Protein AF-A0A257LP61-F1 (afdb_monomer)

Foldseek 3Di:
DDLLLVACPDPPQVRHPPHVVVVDHDDPVNSVVVVVCVVVPPDDDDDPVPDDDDDDDQAQDPVNPPDPDSVVSVVQVVCVVVVHDDDDDDQQLVLLQCLQCPQQVDGDDPVLSVVCNVPPDPVSVVVSNVVNQLDLSSLLVVLVVVCVVVVPDCFPDPPDGDHDDCVVVSVVSSVCSNVVPDPVVVVVVVD

Mean predicted aligned error: 8.78 Å

Secondary structure (DSSP, 8-state):
--HHHHHTT---TTT-SS-GGGT----HHHHHHHHHHHHTT-PPPPPTTTSPPPPPPPPPPTTS---S-HHHHHHHHHHHHTT--PPPPPPHHHHHHHHHHHHHSSPPPHHHHHHHHHS--HHHHHHHHHHHHTSHHHHHHHHHHHHHHTT--SS--TT-------HHHHHHHHHHHHTT--HHHHHHTT-

Sequence (191 aa):
KSLLMQRIPTKAPAEVMPPPESHKELAPTETALLERWIEQGAVYEDHWSFIAPKRPPVPAMADGKSGDNAVDAFVESKLKEHHLSLSRPEEPRALVRRLSLDPTGLLPDPAKVEAFAANPTDTAYSALVDKFLASPAAAEHRGRYWLDYVRYSDTNGLHFDNYRSIWPYRDYVIRSFAENKPFDQFVREQL

Nearest PDB structures (foldseek):
  8jjr-assembly1_l  TM=1.983E-01  e=5.851E+00  Symbiodinium sp.
  4ql6-assembly1_A  TM=2.331E-01  e=6.928E+00  Chlamydia trachomatis L2/434/Bu
  8jzf-assembly1_l  TM=1.941E-01  e=9.181E+00  Symbiodinium

Solvent-accessible surface area (backbone atoms only — not comparable to full-atom values): 11715 Å² total; per-residue (Å²): 131,62,70,66,73,61,20,49,80,41,86,49,72,93,56,21,49,63,41,72,92,70,76,51,82,79,52,73,69,54,52,54,47,54,50,50,44,52,76,75,61,60,80,85,75,77,61,74,91,76,53,80,86,75,87,73,85,76,56,87,41,95,79,72,58,72,56,102,48,70,66,58,28,54,52,52,52,53,30,52,78,68,77,46,76,84,78,77,87,67,58,57,54,60,41,48,41,49,60,27,29,74,47,33,71,40,80,60,59,67,69,60,38,52,58,40,50,75,59,80,41,72,69,59,50,52,55,48,50,54,52,42,63,71,31,70,49,16,13,47,44,54,28,48,58,53,37,59,75,72,64,66,64,84,59,70,50,90,95,64,66,58,93,59,90,57,61,68,56,57,54,48,46,23,46,40,50,65,70,64,53,56,66,70,59,57,54,60,76,72,113

Structure (mmCIF, N/CA/C/O backbone):
data_AF-A0A257LP61-F1
#
_entry.id   AF-A0A257LP61-F1
#
loop_
_atom_site.group_PDB
_atom_site.id
_atom_site.type_symbol
_atom_site.label_atom_id
_atom_site.label_alt_id
_atom_site.label_comp_id
_atom_site.label_asym_id
_atom_site.label_entity_id
_atom_site.label_seq_id
_atom_site.pdbx_PDB_ins_code
_atom_site.Cartn_x
_atom_site.Cartn_y
_atom_site.Cartn_z
_atom_site.occupancy
_atom_site.B_iso_or_equiv
_atom_site.auth_seq_id
_atom_site.auth_comp_id
_atom_site.auth_asym_id
_atom_site.auth_atom_id
_atom_site.pdbx_PDB_model_num
ATOM 1 N N . LYS A 1 1 ? -11.078 9.102 40.948 1.00 65.75 1 LYS A N 1
ATOM 2 C CA . LYS A 1 1 ? -11.291 7.657 41.221 1.00 65.75 1 LYS A CA 1
ATOM 3 C C . LYS A 1 1 ? -11.483 6.939 39.889 1.00 65.75 1 LYS A C 1
ATOM 5 O O . LYS A 1 1 ? -12.314 7.404 39.121 1.00 65.75 1 LYS A O 1
ATOM 10 N N . SER A 1 2 ? -10.728 5.874 39.606 1.00 81.50 2 SER A N 1
ATOM 11 C CA . SER A 1 2 ? -10.848 5.091 38.359 1.00 81.50 2 SER A CA 1
ATOM 12 C C . SER A 1 2 ? -12.280 4.578 38.148 1.00 81.50 2 SER A C 1
ATOM 14 O O . SER A 1 2 ? -12.899 4.109 39.099 1.00 81.50 2 SER A O 1
ATOM 16 N N . LEU A 1 3 ? -12.802 4.675 36.920 1.00 86.12 3 LEU A N 1
ATOM 17 C CA . LEU A 1 3 ? -14.148 4.210 36.545 1.00 86.12 3 LEU A CA 1
ATOM 18 C C . LEU A 1 3 ? -14.273 2.682 36.672 1.00 86.12 3 LEU A C 1
ATOM 20 O O . LEU A 1 3 ? -15.313 2.177 37.085 1.00 86.12 3 LEU A O 1
ATOM 24 N N . LEU A 1 4 ? -13.177 1.962 36.416 1.00 86.88 4 LEU A N 1
ATOM 25 C CA . LEU A 1 4 ? -13.058 0.524 36.652 1.00 86.88 4 LEU A CA 1
ATOM 26 C C . LEU A 1 4 ? -13.292 0.188 38.136 1.00 86.88 4 LEU A C 1
ATOM 28 O O . LEU A 1 4 ? -14.156 -0.621 38.460 1.00 86.88 4 LEU A O 1
ATOM 32 N N . MET A 1 5 ? -12.606 0.889 39.045 1.00 88.56 5 MET A N 1
ATOM 33 C CA . MET A 1 5 ? -12.745 0.679 40.496 1.00 88.56 5 MET A CA 1
ATOM 34 C C . MET A 1 5 ? -14.066 1.190 41.078 1.00 88.56 5 MET A C 1
ATOM 36 O O . MET A 1 5 ? -14.409 0.850 42.205 1.00 88.56 5 MET A O 1
ATOM 40 N N . GLN A 1 6 ? -14.822 1.999 40.334 1.00 89.25 6 GLN A N 1
ATOM 41 C CA . GLN A 1 6 ? -16.191 2.351 40.714 1.00 89.25 6 GLN A CA 1
ATOM 42 C C . GLN A 1 6 ? -17.173 1.222 40.395 1.00 89.25 6 GLN A C 1
ATOM 44 O O . GLN A 1 6 ? -18.142 1.066 41.130 1.00 89.25 6 GLN A O 1
ATOM 49 N N . ARG A 1 7 ? -16.903 0.444 39.335 1.00 90.06 7 ARG A N 1
ATOM 50 C CA . ARG A 1 7 ? -17.812 -0.570 38.781 1.00 90.06 7 ARG A CA 1
ATOM 51 C C . ARG A 1 7 ? -17.577 -1.991 39.270 1.00 90.06 7 ARG A C 1
ATOM 53 O O . ARG A 1 7 ? -18.538 -2.726 39.455 1.00 90.06 7 ARG A O 1
ATOM 60 N N . ILE A 1 8 ? -16.331 -2.375 39.538 1.00 90.00 8 ILE A N 1
ATOM 61 C CA . ILE A 1 8 ? -16.019 -3.694 40.116 1.00 90.00 8 ILE A CA 1
ATOM 62 C C . ILE A 1 8 ? -16.767 -3.963 41.440 1.00 90.00 8 ILE A C 1
ATOM 64 O O . ILE A 1 8 ? -17.329 -5.046 41.587 1.00 90.00 8 ILE A O 1
ATOM 68 N N . PRO A 1 9 ? -16.833 -3.027 42.411 1.00 86.38 9 PRO A N 1
ATOM 69 C CA . PRO A 1 9 ? -17.495 -3.294 43.689 1.00 86.38 9 PRO A CA 1
ATOM 70 C C . PRO A 1 9 ? -19.021 -3.103 43.650 1.00 86.38 9 PRO A C 1
ATOM 72 O O . PRO A 1 9 ? -19.690 -3.321 44.665 1.00 86.38 9 PRO A O 1
ATOM 75 N N . THR A 1 10 ? -19.595 -2.643 42.533 1.00 87.56 10 THR A N 1
ATOM 76 C CA . THR A 1 10 ? -21.035 -2.377 42.440 1.00 87.56 10 THR A CA 1
ATOM 77 C C . THR A 1 10 ? -21.824 -3.686 42.426 1.00 87.56 10 THR A C 1
ATOM 79 O O . THR A 1 10 ? -21.418 -4.664 41.816 1.00 87.56 10 THR A O 1
ATOM 82 N N . LYS A 1 11 ? -22.997 -3.704 43.070 1.00 84.94 11 LYS A N 1
ATOM 83 C CA . LYS A 1 11 ? -23.927 -4.852 43.036 1.00 84.94 11 LYS A CA 1
ATOM 84 C C . LYS A 1 11 ? -25.046 -4.706 41.999 1.00 84.94 11 LYS A C 1
ATOM 86 O O . LYS A 1 11 ? -25.862 -5.608 41.851 1.00 84.94 11 LYS A O 1
ATOM 91 N N . ALA A 1 12 ? -25.119 -3.560 41.323 1.00 88.19 12 ALA A N 1
ATOM 92 C CA . ALA A 1 12 ? -26.115 -3.290 40.297 1.00 88.19 12 ALA A CA 1
ATOM 93 C C . ALA A 1 12 ? -25.751 -4.069 39.017 1.00 88.19 12 ALA A C 1
ATOM 95 O O . ALA A 1 12 ? -24.692 -3.799 38.450 1.00 88.19 12 ALA A O 1
ATOM 96 N N . PRO A 1 13 ? -26.603 -4.993 38.526 1.00 86.25 13 PRO A N 1
ATOM 97 C CA . PRO A 1 13 ? -26.277 -5.848 37.379 1.00 86.25 13 PRO A CA 1
ATOM 98 C C . PRO A 1 13 ? -25.930 -5.085 36.093 1.00 86.25 13 PRO A C 1
ATOM 100 O O . PRO A 1 13 ? -25.142 -5.569 35.291 1.00 86.25 13 PRO A O 1
ATOM 103 N N . ALA A 1 14 ? -26.496 -3.887 35.913 1.00 87.69 14 ALA A N 1
ATOM 104 C CA . ALA A 1 14 ? -26.244 -3.024 34.757 1.00 87.69 14 ALA A CA 1
ATOM 105 C C . ALA A 1 14 ? -24.912 -2.253 34.831 1.00 87.69 14 ALA A C 1
ATOM 107 O O . ALA A 1 14 ? -24.485 -1.665 33.840 1.00 87.69 14 ALA A O 1
ATOM 108 N N . GLU A 1 15 ? -24.270 -2.212 36.000 1.00 88.44 15 GLU A N 1
ATOM 109 C CA . GLU A 1 15 ? -23.062 -1.414 36.232 1.00 88.44 15 GLU A CA 1
ATOM 110 C C . GLU A 1 15 ? -21.863 -2.246 36.682 1.00 88.44 15 GLU A C 1
ATOM 112 O O . GLU A 1 15 ? -20.732 -1.792 36.509 1.00 88.44 15 GLU A O 1
ATOM 117 N N . VAL A 1 16 ? -22.092 -3.436 37.245 1.00 90.62 16 VAL A N 1
ATOM 118 C CA . VAL A 1 16 ? -21.024 -4.321 37.710 1.00 90.62 16 VAL A CA 1
ATOM 119 C C . VAL A 1 16 ? -20.154 -4.786 36.544 1.00 90.62 16 VAL A C 1
ATOM 121 O O . VAL A 1 16 ? -20.645 -5.135 35.470 1.00 90.62 16 VAL A O 1
ATOM 124 N N . MET A 1 17 ? -18.841 -4.775 36.762 1.00 89.56 17 MET A N 1
ATOM 125 C CA . MET A 1 17 ? -17.855 -5.282 35.812 1.00 89.56 17 MET A CA 1
ATOM 126 C C . MET A 1 17 ? -17.001 -6.354 36.505 1.00 89.56 17 MET A C 1
ATOM 128 O O . MET A 1 17 ? -16.407 -6.041 37.538 1.00 89.56 17 MET A O 1
ATOM 132 N N . PRO A 1 18 ? -16.893 -7.579 35.953 1.00 91.56 18 PRO A N 1
ATOM 133 C CA . PRO A 1 18 ? -17.457 -8.024 34.674 1.00 91.56 18 PRO A CA 1
ATOM 134 C C . PRO A 1 18 ? -18.997 -8.143 34.683 1.00 91.56 18 PRO A C 1
ATOM 136 O O . PRO A 1 18 ? -19.573 -8.421 35.735 1.00 91.56 18 PRO A O 1
ATOM 139 N N . PRO A 1 19 ? -19.677 -7.961 33.532 1.00 91.38 19 PRO A N 1
ATOM 140 C CA . PRO A 1 19 ? -21.124 -8.140 33.445 1.00 91.38 19 PRO A CA 1
ATOM 141 C C . PRO A 1 19 ? -21.526 -9.586 33.781 1.00 91.38 19 PRO A C 1
ATOM 143 O O . PRO A 1 19 ? -20.798 -10.506 33.386 1.00 91.38 19 PRO A O 1
ATOM 146 N N . PRO A 1 20 ? -22.692 -9.831 34.409 1.00 89.50 20 PRO A N 1
ATOM 147 C CA . PRO A 1 20 ? -23.114 -11.181 34.805 1.00 89.50 20 PRO A CA 1
ATOM 148 C C . PRO A 1 20 ? -23.181 -12.181 33.641 1.00 89.50 20 PRO A C 1
ATOM 150 O O . PRO A 1 20 ? -22.844 -13.352 33.797 1.00 89.50 20 PRO A O 1
ATOM 153 N N . GLU A 1 21 ? -23.549 -11.702 32.452 1.00 92.25 21 GLU A N 1
ATOM 154 C CA . GLU A 1 21 ? -23.638 -12.489 31.212 1.00 92.25 21 GLU A CA 1
ATOM 155 C C . GLU A 1 21 ? -22.279 -13.014 30.730 1.00 92.25 21 GLU A C 1
ATOM 157 O O . GLU A 1 21 ? -22.210 -13.972 29.967 1.00 92.25 21 GLU A O 1
ATOM 162 N N . SER A 1 22 ? -21.179 -12.400 31.178 1.00 89.44 22 SER A N 1
ATOM 163 C CA . SER A 1 22 ? -19.836 -12.882 30.852 1.00 89.44 22 SER A CA 1
ATOM 164 C C . SER A 1 22 ? -19.469 -14.163 31.603 1.00 89.44 22 SER A C 1
ATOM 166 O O . SER A 1 22 ? -18.487 -14.807 31.233 1.00 89.44 22 SER A O 1
ATOM 168 N N . HIS A 1 23 ? -20.227 -14.519 32.652 1.00 88.06 23 HIS A N 1
ATOM 169 C CA . HIS A 1 23 ? -19.946 -15.628 33.568 1.00 88.06 23 HIS A CA 1
ATOM 170 C C . HIS A 1 23 ? -18.528 -15.584 34.171 1.00 88.06 23 HIS A C 1
ATOM 172 O O . HIS A 1 23 ? -17.954 -16.619 34.510 1.00 88.06 23 HIS A O 1
ATOM 178 N N . LYS A 1 24 ? -17.948 -14.381 34.291 1.00 88.62 24 LYS A N 1
ATOM 179 C CA . LYS A 1 24 ? -16.650 -14.129 34.926 1.00 88.62 24 LYS A CA 1
ATOM 180 C C . LYS A 1 24 ? -16.859 -13.358 36.222 1.00 88.62 24 LYS A C 1
ATOM 182 O O . LYS A 1 24 ? -17.496 -12.310 36.218 1.00 88.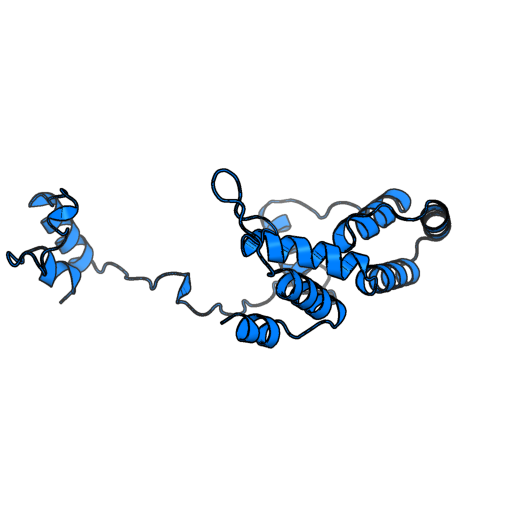62 24 LYS A O 1
ATOM 187 N N . GLU A 1 25 ? -16.267 -13.848 37.301 1.00 87.56 25 GLU A N 1
ATOM 188 C CA . GLU A 1 25 ? -16.269 -13.191 38.607 1.00 87.56 25 GLU A CA 1
ATOM 189 C C . GLU A 1 25 ? -14.831 -12.857 39.003 1.00 87.56 25 GLU A C 1
ATOM 191 O O . GLU A 1 25 ? -13.925 -13.650 38.756 1.00 87.56 25 GLU A O 1
ATOM 196 N N . LEU A 1 26 ? -14.624 -11.677 39.593 1.00 89.06 26 LEU A N 1
ATOM 197 C CA . LEU A 1 26 ? -13.326 -11.285 40.139 1.00 89.06 26 LEU A CA 1
ATOM 198 C C . LEU A 1 26 ? -13.241 -11.717 41.601 1.00 89.06 26 LEU A C 1
ATOM 200 O O . LEU A 1 26 ? -14.060 -11.311 42.431 1.00 89.06 26 LEU A O 1
ATOM 204 N N . ALA A 1 27 ? -12.223 -12.502 41.934 1.00 91.88 27 ALA A N 1
ATOM 205 C CA . ALA A 1 27 ? -11.928 -12.843 43.313 1.00 91.88 27 ALA A CA 1
ATOM 206 C C . ALA A 1 27 ? -11.485 -11.588 44.095 1.00 91.88 27 ALA A C 1
ATOM 208 O O . ALA A 1 27 ? -10.874 -10.675 43.528 1.00 91.88 27 ALA A O 1
ATOM 209 N N . PRO A 1 28 ? -11.692 -11.534 45.426 1.00 90.94 28 PRO A N 1
ATOM 210 C CA . PRO A 1 28 ? -11.254 -10.399 46.244 1.00 90.94 28 PRO A CA 1
ATOM 211 C C . PRO A 1 28 ? -9.759 -10.077 46.099 1.00 90.94 28 PRO A C 1
ATOM 213 O O . PRO A 1 28 ? -9.358 -8.915 46.139 1.00 90.94 28 PRO A O 1
ATOM 216 N N . THR A 1 29 ? -8.932 -11.104 45.889 1.00 93.62 29 THR A N 1
ATOM 217 C CA . THR A 1 29 ? -7.489 -10.972 45.655 1.00 93.62 29 THR A CA 1
ATOM 218 C C . THR A 1 29 ? -7.160 -10.286 44.330 1.00 93.62 29 THR A C 1
ATOM 220 O O . THR A 1 29 ? -6.192 -9.530 44.272 1.00 93.62 29 THR A O 1
ATOM 223 N N . GLU A 1 30 ? -7.954 -10.514 43.283 1.00 92.62 30 GLU A N 1
ATOM 224 C CA . GLU A 1 30 ? -7.789 -9.893 41.964 1.00 92.62 30 GLU A CA 1
ATOM 225 C C . GLU A 1 30 ? -8.217 -8.425 41.999 1.00 92.62 30 GLU A C 1
ATOM 227 O O . GLU A 1 30 ? -7.494 -7.557 41.515 1.00 92.62 30 GLU A O 1
ATOM 232 N N . THR A 1 31 ? -9.331 -8.121 42.668 1.00 90.75 31 THR A N 1
ATOM 233 C CA . THR A 1 31 ? -9.765 -6.735 42.899 1.00 90.75 31 THR A CA 1
ATOM 234 C C . THR A 1 31 ? -8.712 -5.947 43.683 1.00 90.75 31 THR A C 1
ATOM 236 O O . THR A 1 31 ? -8.350 -4.843 43.283 1.00 90.75 31 THR A O 1
ATOM 239 N N . ALA A 1 32 ? -8.144 -6.536 44.741 1.00 92.00 32 ALA A N 1
ATOM 240 C CA . ALA A 1 32 ? -7.069 -5.916 45.519 1.00 92.00 32 ALA A CA 1
ATOM 241 C C . ALA A 1 32 ? -5.744 -5.786 44.740 1.00 92.00 32 ALA A C 1
ATOM 243 O O . ALA A 1 32 ? -4.900 -4.944 45.061 1.00 92.00 32 ALA A O 1
ATOM 244 N N . LEU A 1 33 ? -5.512 -6.635 43.734 1.00 93.25 33 LEU A N 1
ATOM 245 C CA . LEU A 1 33 ? -4.372 -6.501 42.827 1.00 93.25 33 LEU A CA 1
ATOM 246 C C . LEU A 1 33 ? -4.565 -5.305 41.888 1.00 93.25 33 LEU A C 1
ATOM 248 O O . LEU A 1 33 ? -3.648 -4.499 41.748 1.00 93.25 33 LEU A O 1
ATOM 252 N N . LEU A 1 34 ? -5.756 -5.166 41.298 1.00 90.25 34 LEU A N 1
ATOM 253 C CA . LEU A 1 34 ? -6.112 -4.036 40.435 1.00 90.25 34 LEU A CA 1
ATOM 254 C C . LEU A 1 34 ? -6.062 -2.706 41.194 1.00 90.25 34 LEU A C 1
ATOM 256 O O . LEU A 1 34 ? -5.525 -1.729 40.677 1.00 90.25 34 LEU A O 1
ATOM 260 N N . GLU A 1 35 ? -6.564 -2.679 42.430 1.00 90.81 35 GLU A N 1
ATOM 261 C CA . GLU A 1 35 ? -6.504 -1.501 43.296 1.00 90.81 35 GLU A CA 1
ATOM 262 C C . GLU A 1 35 ? -5.057 -1.082 43.571 1.00 90.81 35 GLU A C 1
ATOM 264 O O . GLU A 1 35 ? -4.684 0.050 43.262 1.00 90.81 35 GLU A O 1
ATOM 269 N N . ARG A 1 36 ? -4.206 -2.011 44.032 1.00 93.00 36 ARG A N 1
ATOM 270 C CA . ARG A 1 36 ? -2.781 -1.726 44.272 1.00 93.00 36 ARG A CA 1
ATOM 271 C C . ARG A 1 36 ? -2.048 -1.281 43.017 1.00 93.00 36 ARG A C 1
ATOM 273 O O . ARG A 1 36 ? -1.221 -0.382 43.097 1.00 93.00 36 ARG A O 1
ATOM 280 N N . TRP A 1 37 ? -2.323 -1.898 41.871 1.00 90.62 37 TRP A N 1
ATOM 281 C CA . TRP A 1 37 ? -1.701 -1.501 40.611 1.00 90.62 37 TRP A CA 1
ATOM 282 C C . TRP A 1 37 ? -2.044 -0.047 40.256 1.00 90.62 37 TRP A C 1
ATOM 284 O O . TRP A 1 37 ? -1.156 0.729 39.903 1.00 90.62 37 TRP A O 1
ATOM 294 N N . ILE A 1 38 ? -3.307 0.356 40.435 1.00 89.62 38 ILE A N 1
ATOM 295 C CA . ILE A 1 38 ? -3.749 1.742 40.228 1.00 89.62 38 ILE A CA 1
ATOM 296 C C . ILE A 1 38 ? -3.096 2.690 41.243 1.00 89.62 38 ILE A C 1
ATOM 298 O O . ILE A 1 38 ? -2.617 3.754 40.853 1.00 89.62 38 ILE A O 1
ATOM 302 N N . GLU A 1 39 ? -3.030 2.312 42.521 1.00 90.50 39 GLU A N 1
ATOM 303 C CA . GLU A 1 39 ? -2.379 3.106 43.576 1.00 90.50 39 GLU A CA 1
ATOM 304 C C . GLU A 1 39 ? -0.873 3.283 43.352 1.00 90.50 39 GLU A C 1
ATOM 306 O O . GLU A 1 39 ? -0.318 4.331 43.678 1.00 90.50 39 GLU A O 1
ATOM 311 N N . GLN A 1 40 ? -0.215 2.295 42.745 1.00 93.81 40 GLN A N 1
ATOM 312 C CA . GLN A 1 40 ? 1.197 2.350 42.357 1.00 93.81 40 GLN A CA 1
ATOM 313 C C . GLN A 1 40 ? 1.461 3.243 41.132 1.00 93.81 40 GLN A C 1
ATOM 315 O O . GLN A 1 40 ? 2.611 3.381 40.719 1.00 93.81 40 GLN A O 1
ATOM 320 N N . GLY A 1 41 ? 0.426 3.869 40.563 1.00 90.19 41 GLY 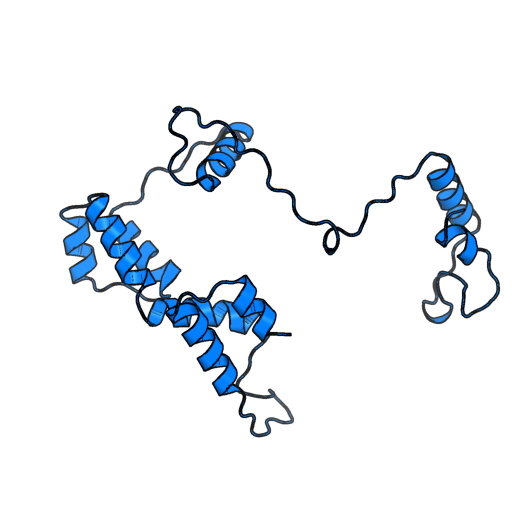A N 1
ATOM 321 C CA . GLY A 1 41 ? 0.554 4.770 39.422 1.00 90.19 41 GLY A CA 1
ATOM 322 C C . GLY A 1 41 ? 0.452 4.065 38.073 1.00 90.19 41 GLY A C 1
ATOM 323 O O . GLY A 1 41 ? 1.188 4.420 37.154 1.00 90.19 41 GLY A O 1
ATOM 324 N N . ALA A 1 42 ? -0.443 3.076 37.944 1.00 86.19 42 ALA A N 1
ATOM 325 C CA . ALA A 1 42 ? -0.752 2.439 36.664 1.00 86.19 42 ALA A CA 1
ATOM 326 C C . ALA A 1 42 ? -0.937 3.480 35.546 1.00 86.19 42 ALA A C 1
ATOM 328 O O . ALA A 1 42 ? -1.822 4.338 35.613 1.00 86.19 42 ALA A O 1
ATOM 329 N N . VAL A 1 43 ? -0.106 3.383 34.508 1.00 85.12 43 VAL A N 1
ATOM 330 C CA . VAL A 1 43 ? -0.199 4.242 33.327 1.00 85.12 43 VAL A CA 1
ATOM 331 C C . VAL A 1 43 ? -1.341 3.728 32.459 1.00 85.12 43 VAL A C 1
ATOM 333 O O . VAL A 1 43 ? -1.320 2.585 32.004 1.00 85.12 43 VAL A O 1
ATOM 336 N N . TYR A 1 44 ? -2.352 4.568 32.251 1.00 81.56 44 TYR A N 1
ATOM 337 C CA . TYR A 1 44 ? -3.384 4.318 31.254 1.00 81.56 44 TYR A CA 1
ATOM 338 C C . TYR A 1 44 ? -2.911 4.877 29.914 1.00 81.56 44 TYR A C 1
ATOM 340 O O . TYR A 1 44 ? -2.667 6.078 29.799 1.00 81.56 44 TYR A O 1
ATOM 348 N N . GLU A 1 45 ? -2.784 4.008 28.918 1.00 82.44 45 GLU A N 1
ATOM 349 C CA . GLU A 1 45 ? -2.537 4.403 27.536 1.00 82.44 45 GLU A CA 1
ATOM 350 C C . GLU A 1 45 ? -3.853 4.353 26.761 1.00 82.44 45 GLU A C 1
ATOM 352 O O . GLU A 1 45 ? -4.639 3.411 26.905 1.00 82.44 45 GLU A O 1
ATOM 357 N N . ASP A 1 46 ? -4.097 5.367 25.933 1.00 86.31 46 ASP A N 1
ATOM 358 C CA . ASP A 1 46 ? -5.218 5.337 25.002 1.00 86.31 46 ASP A CA 1
ATOM 359 C C . ASP A 1 46 ? -5.079 4.142 24.050 1.00 86.31 46 ASP A C 1
ATOM 361 O O . ASP A 1 46 ? -3.979 3.693 23.718 1.00 86.31 46 ASP A O 1
ATOM 365 N N . HIS A 1 47 ? -6.209 3.623 23.568 1.00 86.62 47 HIS A N 1
ATOM 366 C CA . HIS A 1 47 ? -6.170 2.552 22.579 1.00 86.62 47 HIS A CA 1
ATOM 367 C C . HIS A 1 47 ? -5.422 3.039 21.328 1.00 86.62 47 HIS A C 1
ATOM 369 O O . HIS A 1 47 ? -5.722 4.112 20.805 1.00 86.62 47 HIS A O 1
ATOM 375 N N . TRP A 1 48 ? -4.478 2.238 20.822 1.00 86.19 48 TRP A N 1
ATOM 376 C CA . TRP A 1 48 ? -3.561 2.614 19.733 1.00 86.19 48 TRP A CA 1
ATOM 377 C C . TRP A 1 48 ? -4.264 3.195 18.495 1.00 86.19 48 TRP A C 1
ATOM 379 O O . TRP A 1 48 ? -3.707 4.048 17.813 1.00 86.19 48 TRP A O 1
ATOM 389 N N . SER A 1 49 ? -5.500 2.766 18.217 1.00 89.06 49 SER A N 1
ATOM 390 C CA . SER A 1 49 ? -6.306 3.234 17.081 1.00 89.06 49 SER A CA 1
ATOM 391 C C . SER A 1 49 ? -6.870 4.649 17.246 1.00 89.06 49 SER A C 1
ATOM 393 O O . SER A 1 49 ? -7.305 5.241 16.264 1.00 89.06 49 SER A O 1
ATOM 395 N N . PHE A 1 50 ? -6.912 5.175 18.472 1.00 88.25 50 PHE A N 1
ATOM 396 C CA . PHE A 1 50 ? -7.381 6.531 18.783 1.00 88.25 50 PHE A CA 1
ATOM 397 C C . PHE A 1 50 ? -6.230 7.518 18.989 1.00 88.25 50 PHE A C 1
ATOM 399 O O . PHE A 1 50 ? -6.457 8.724 19.069 1.00 88.25 50 PHE A O 1
ATOM 406 N N . ILE A 1 51 ? -4.991 7.029 19.032 1.00 89.44 51 ILE A N 1
ATOM 407 C CA . ILE A 1 51 ? -3.807 7.876 19.095 1.00 89.44 51 ILE A CA 1
ATOM 408 C C . ILE A 1 51 ? -3.455 8.303 17.672 1.00 89.44 51 ILE A C 1
ATOM 410 O O . ILE A 1 51 ? -3.092 7.484 16.829 1.00 89.44 51 ILE A O 1
ATOM 414 N N . ALA A 1 52 ? -3.539 9.607 17.402 1.00 90.12 52 ALA A N 1
ATOM 415 C CA . ALA A 1 52 ? -3.155 10.145 16.104 1.00 90.12 52 ALA A CA 1
ATOM 416 C C . ALA A 1 52 ? -1.670 9.830 15.809 1.00 90.12 52 ALA A C 1
ATOM 418 O O . ALA A 1 52 ? -0.802 10.178 16.623 1.00 90.12 52 ALA A O 1
ATOM 419 N N . PRO A 1 53 ? -1.343 9.208 14.658 1.00 88.31 53 PRO A N 1
ATOM 420 C CA . PRO A 1 53 ? 0.035 8.896 14.311 1.00 88.31 53 PRO A CA 1
ATOM 421 C C . PRO A 1 53 ? 0.837 10.187 14.124 1.00 88.31 53 PRO A C 1
ATOM 423 O O . PRO A 1 53 ? 0.453 11.081 13.367 1.00 88.31 53 PRO A O 1
ATOM 426 N N . LYS A 1 54 ? 1.974 10.288 14.815 1.00 90.75 54 LYS A N 1
ATOM 427 C CA . LYS A 1 54 ? 2.908 11.412 14.688 1.00 90.75 54 LYS A CA 1
ATOM 428 C C . LYS A 1 54 ? 4.003 11.047 13.697 1.00 90.75 54 LYS A C 1
ATOM 430 O O . LYS A 1 54 ? 4.542 9.946 13.754 1.00 90.75 54 LYS A O 1
ATOM 435 N N . ARG A 1 55 ? 4.353 11.977 12.805 1.00 88.38 55 ARG A N 1
ATOM 436 C CA . ARG A 1 55 ? 5.451 11.781 11.850 1.00 88.38 55 ARG A CA 1
ATOM 437 C C . ARG A 1 55 ? 6.787 11.762 12.613 1.00 88.38 55 ARG A C 1
ATOM 439 O O . ARG A 1 55 ? 7.119 12.784 13.216 1.00 88.38 55 ARG A O 1
ATOM 446 N N . PRO A 1 56 ? 7.536 10.644 12.618 1.00 90.06 56 PRO A N 1
ATOM 447 C CA . PRO A 1 56 ? 8.824 10.585 13.298 1.00 90.06 56 PRO A CA 1
ATOM 448 C C . PRO A 1 56 ? 9.888 11.383 12.528 1.00 90.06 56 PRO A C 1
ATOM 450 O O . PRO A 1 56 ? 9.747 11.580 11.315 1.00 90.06 56 PRO A O 1
ATOM 453 N N . PRO A 1 57 ? 10.962 11.833 13.201 1.00 90.00 57 PRO A N 1
ATOM 454 C CA . PRO A 1 57 ? 12.122 12.379 12.508 1.00 90.00 57 PRO A CA 1
ATOM 455 C C . PRO A 1 57 ? 12.749 11.303 11.613 1.00 90.00 57 PRO A C 1
ATOM 457 O O . PRO A 1 57 ? 12.848 10.139 12.003 1.00 90.00 57 PRO A O 1
ATOM 460 N N . VAL A 1 58 ? 13.159 11.697 10.408 1.00 89.81 58 VAL A N 1
ATOM 461 C CA . VAL A 1 58 ? 13.825 10.797 9.458 1.00 89.81 58 VAL A CA 1
ATOM 462 C C . VAL A 1 58 ? 15.269 10.559 9.933 1.00 89.81 58 VAL A C 1
ATOM 464 O O . VAL A 1 58 ? 15.962 11.540 10.217 1.00 89.81 58 VAL A O 1
ATOM 467 N N . PRO A 1 59 ? 15.734 9.299 10.055 1.00 88.50 59 PRO A N 1
ATOM 468 C CA . PRO A 1 59 ? 17.113 8.992 10.423 1.00 88.50 59 PRO A CA 1
ATOM 469 C C . PRO A 1 59 ? 18.122 9.575 9.429 1.00 88.50 59 PRO A C 1
ATOM 471 O O . PRO A 1 59 ? 17.842 9.690 8.238 1.00 88.50 59 PRO A O 1
ATOM 474 N N . ALA A 1 60 ? 19.325 9.900 9.903 1.00 81.94 60 ALA A N 1
ATOM 475 C CA . ALA A 1 60 ? 20.409 10.321 9.021 1.00 81.94 60 ALA A CA 1
ATOM 476 C C . ALA A 1 60 ? 20.958 9.121 8.225 1.00 81.94 60 ALA A C 1
ATOM 478 O O . ALA A 1 60 ? 21.310 8.091 8.808 1.00 81.94 60 ALA A O 1
ATOM 479 N N . MET A 1 61 ? 21.065 9.263 6.902 1.00 74.62 61 MET A N 1
ATOM 480 C CA . MET A 1 61 ? 21.696 8.252 6.044 1.00 74.62 61 MET A CA 1
ATOM 481 C C . MET A 1 61 ? 23.226 8.369 6.074 1.00 74.62 61 MET A C 1
ATOM 483 O O . MET A 1 61 ? 23.775 9.442 6.333 1.00 74.62 61 MET A O 1
ATOM 487 N N . ALA A 1 62 ? 23.926 7.248 5.861 1.00 66.88 62 ALA A N 1
ATOM 488 C CA . ALA A 1 62 ? 25.388 7.172 6.038 1.00 66.88 62 ALA A CA 1
ATOM 489 C C . ALA A 1 62 ? 26.175 7.973 4.991 1.00 66.88 62 ALA A C 1
ATOM 491 O O . ALA A 1 62 ? 27.291 8.413 5.250 1.00 66.88 62 ALA A O 1
ATOM 492 N N . ASP A 1 63 ? 25.601 8.150 3.813 1.00 65.69 63 ASP A N 1
ATOM 493 C CA . ASP A 1 63 ? 26.194 8.779 2.642 1.00 65.69 63 ASP A CA 1
ATOM 494 C C . ASP A 1 63 ? 25.844 10.269 2.515 1.00 65.69 63 ASP A C 1
ATOM 496 O O . ASP A 1 63 ? 26.224 10.908 1.533 1.00 65.69 63 ASP A O 1
ATOM 500 N N . GLY A 1 64 ? 25.130 10.850 3.491 1.00 57.12 64 GLY A N 1
ATOM 501 C CA . GLY A 1 64 ? 24.736 12.268 3.516 1.00 57.12 64 GLY A CA 1
ATOM 502 C C . GLY A 1 64 ? 23.753 12.670 2.408 1.00 57.12 64 GLY A C 1
ATOM 503 O O . GLY A 1 64 ? 23.121 13.723 2.479 1.00 57.12 64 GLY A O 1
ATOM 504 N N . LYS A 1 65 ? 23.569 11.805 1.413 1.00 55.38 65 LYS A N 1
ATOM 505 C CA . LYS A 1 65 ? 22.463 11.819 0.480 1.00 55.38 65 LYS A CA 1
ATOM 506 C C . LYS A 1 65 ? 21.281 11.310 1.272 1.00 55.38 65 LYS A C 1
ATOM 508 O O . LYS A 1 65 ? 21.098 10.115 1.382 1.00 55.38 65 LYS A O 1
ATOM 513 N N . SER A 1 66 ? 20.480 12.190 1.861 1.00 52.75 66 SER A N 1
ATOM 514 C CA . SER A 1 66 ? 19.087 11.806 2.083 1.00 52.75 66 SER A CA 1
ATOM 515 C C . SER A 1 66 ? 18.521 11.605 0.681 1.00 52.75 66 SER A C 1
ATOM 517 O O . SER A 1 66 ? 18.175 12.582 0.027 1.00 52.75 66 SER A O 1
ATOM 519 N N . GLY A 1 67 ? 18.602 10.378 0.160 1.00 50.59 67 GLY A N 1
ATOM 520 C CA . GLY A 1 67 ? 17.987 9.988 -1.096 1.00 50.59 67 GLY A CA 1
ATOM 521 C C . GLY A 1 67 ? 16.553 10.490 -1.107 1.00 50.59 67 GLY A C 1
ATOM 522 O O . GLY A 1 67 ? 15.939 10.655 -0.051 1.00 50.59 67 GLY A O 1
ATOM 523 N N . ASP A 1 68 ? 16.028 10.751 -2.295 1.00 61.28 68 ASP A N 1
ATOM 524 C CA . ASP A 1 68 ? 14.728 11.396 -2.510 1.00 61.28 68 ASP A CA 1
ATOM 525 C C . ASP A 1 68 ? 13.533 10.676 -1.827 1.00 61.28 68 ASP A C 1
ATOM 527 O O . ASP A 1 68 ? 12.401 11.158 -1.859 1.00 61.28 68 ASP A O 1
ATOM 531 N N . ASN A 1 69 ? 13.777 9.541 -1.161 1.00 77.00 69 ASN A N 1
ATOM 532 C CA . ASN A 1 69 ? 12.835 8.715 -0.432 1.00 77.00 69 ASN A CA 1
ATOM 533 C C . ASN A 1 69 ? 13.215 8.530 1.057 1.00 77.00 69 ASN A C 1
ATOM 535 O O . ASN A 1 69 ? 14.159 7.825 1.411 1.00 77.00 69 ASN A O 1
ATOM 539 N N . ALA A 1 70 ? 12.396 9.081 1.959 1.00 86.00 70 ALA A N 1
ATOM 540 C CA . ALA A 1 70 ? 12.573 8.935 3.407 1.00 86.00 70 ALA A CA 1
ATOM 541 C C . ALA A 1 70 ? 12.435 7.485 3.912 1.00 86.00 70 ALA A C 1
ATOM 543 O O . ALA A 1 70 ? 12.936 7.176 4.992 1.00 86.00 70 ALA A O 1
ATOM 544 N N . VAL A 1 71 ? 11.756 6.600 3.169 1.00 88.31 71 VAL A N 1
ATOM 545 C CA . VAL A 1 71 ? 11.584 5.187 3.553 1.00 88.31 71 VAL A CA 1
ATOM 546 C C . VAL A 1 71 ? 12.931 4.471 3.607 1.00 88.31 71 VAL A C 1
ATOM 548 O O . VAL A 1 71 ? 13.175 3.713 4.547 1.00 88.31 71 VAL A O 1
ATOM 551 N N . ASP A 1 72 ? 13.826 4.767 2.664 1.00 87.00 72 ASP A N 1
ATOM 552 C CA . ASP A 1 72 ? 15.131 4.113 2.566 1.00 87.00 72 ASP A CA 1
ATOM 553 C C . ASP A 1 72 ? 15.988 4.405 3.806 1.00 87.00 72 ASP A C 1
ATOM 555 O O . ASP A 1 72 ? 16.615 3.499 4.351 1.00 87.00 72 ASP A O 1
ATOM 559 N N . ALA A 1 73 ? 15.890 5.618 4.362 1.00 88.12 73 ALA A N 1
ATOM 560 C CA . ALA A 1 73 ? 16.567 5.990 5.605 1.00 88.12 73 ALA A CA 1
ATOM 561 C C . ALA A 1 73 ? 16.114 5.148 6.810 1.00 88.12 73 ALA A C 1
ATOM 563 O O . ALA A 1 73 ? 16.934 4.739 7.637 1.00 88.12 73 ALA A O 1
ATOM 564 N N . PHE A 1 74 ? 14.813 4.855 6.915 1.00 90.69 74 PHE A N 1
ATOM 565 C CA . PHE A 1 74 ? 14.297 3.980 7.972 1.00 90.69 74 PHE A CA 1
ATOM 566 C C . PHE A 1 74 ? 14.748 2.528 7.775 1.00 90.69 74 PHE A C 1
ATOM 568 O O . PHE A 1 74 ? 15.114 1.871 8.753 1.00 90.69 74 PHE A O 1
ATOM 575 N N . VAL A 1 75 ? 14.760 2.038 6.531 1.00 91.12 75 VAL A N 1
ATOM 576 C CA . VAL A 1 75 ? 15.232 0.684 6.200 1.00 91.12 75 VAL A CA 1
ATOM 577 C C . VAL A 1 75 ? 16.717 0.540 6.528 1.00 91.12 75 VAL A C 1
ATOM 579 O O . VAL A 1 75 ? 17.094 -0.388 7.241 1.00 91.12 75 VAL A O 1
ATOM 582 N N . GLU A 1 76 ? 17.559 1.477 6.093 1.00 89.00 76 GLU A N 1
ATOM 583 C CA . GLU A 1 76 ? 18.988 1.474 6.405 1.00 89.00 76 GLU A CA 1
ATOM 584 C C . GLU A 1 76 ? 19.264 1.539 7.906 1.00 89.00 76 GLU A C 1
ATOM 586 O O . GLU A 1 76 ? 20.127 0.813 8.401 1.00 89.00 76 GLU A O 1
ATOM 591 N N . SER A 1 77 ? 18.545 2.397 8.639 1.00 89.88 77 SER A N 1
ATOM 592 C CA . SER A 1 77 ? 18.681 2.496 10.096 1.00 89.88 77 SER A CA 1
ATOM 593 C C . SER A 1 77 ? 18.439 1.138 10.750 1.00 89.88 77 SER A C 1
ATOM 595 O O . SER A 1 77 ? 19.241 0.696 11.573 1.00 89.88 77 SER A O 1
ATOM 597 N N . LYS A 1 78 ? 17.378 0.434 10.338 1.00 93.50 78 LYS A N 1
ATOM 598 C CA . LYS A 1 78 ? 17.065 -0.896 10.868 1.00 93.50 78 LYS A CA 1
ATOM 599 C C . LYS A 1 78 ? 18.066 -1.960 10.448 1.00 93.50 78 LYS A C 1
ATOM 601 O O . LYS A 1 78 ? 18.460 -2.770 11.280 1.00 93.50 78 LYS A O 1
ATOM 606 N N . LEU A 1 79 ? 18.540 -1.944 9.206 1.00 92.69 79 LEU A N 1
ATOM 607 C CA . LEU A 1 79 ? 19.588 -2.868 8.772 1.00 92.69 79 LEU A CA 1
ATOM 608 C C . LEU A 1 79 ? 20.870 -2.685 9.596 1.00 92.69 79 LEU A C 1
ATOM 610 O O . LEU A 1 79 ? 21.431 -3.675 10.060 1.00 92.69 79 LEU A O 1
ATOM 614 N N . LYS A 1 80 ? 21.282 -1.440 9.871 1.00 91.12 80 LYS A N 1
ATOM 615 C CA . LYS A 1 80 ? 22.459 -1.136 10.704 1.00 91.12 80 LYS A CA 1
ATOM 616 C C . LYS A 1 80 ? 22.312 -1.634 12.140 1.00 91.12 80 LYS A C 1
ATOM 618 O O . LYS A 1 80 ? 23.257 -2.229 12.653 1.00 91.12 80 LYS A O 1
ATOM 623 N N . GLU A 1 81 ? 21.148 -1.435 12.765 1.00 94.38 81 GLU A N 1
ATOM 624 C CA . GLU A 1 81 ? 20.844 -1.983 14.101 1.00 94.38 81 GLU A CA 1
ATOM 625 C C . GLU A 1 81 ? 21.025 -3.509 14.150 1.00 94.38 81 GLU A C 1
ATOM 627 O O . GLU A 1 81 ? 21.452 -4.052 15.166 1.00 94.38 81 GLU A O 1
ATOM 632 N N . HIS A 1 82 ? 20.739 -4.195 13.041 1.00 96.12 82 HIS A N 1
ATOM 633 C CA . HIS A 1 82 ? 20.865 -5.645 12.908 1.00 96.12 82 HIS A CA 1
ATOM 634 C C . HIS A 1 82 ? 22.186 -6.114 12.276 1.00 96.12 82 HIS A C 1
ATOM 636 O O . HIS A 1 82 ? 22.328 -7.302 11.996 1.00 96.12 82 HIS A O 1
ATOM 642 N N . HIS A 1 83 ? 23.158 -5.221 12.061 1.00 94.50 83 HIS A N 1
ATOM 643 C CA . HIS A 1 83 ? 24.433 -5.524 11.394 1.00 94.50 83 HIS A CA 1
ATOM 644 C C . HIS A 1 83 ? 24.276 -6.121 9.980 1.00 94.50 83 HIS A C 1
ATOM 646 O O . HIS A 1 83 ? 25.078 -6.946 9.542 1.00 94.50 83 HIS A O 1
ATOM 652 N N . LEU A 1 84 ? 23.239 -5.695 9.259 1.00 94.69 84 LEU A N 1
ATOM 653 C CA . LEU A 1 84 ? 22.936 -6.082 7.884 1.00 94.69 84 LEU A CA 1
ATOM 654 C C . LEU A 1 84 ? 23.206 -4.921 6.918 1.00 94.69 84 LEU A C 1
ATOM 656 O O . LEU A 1 84 ? 23.249 -3.753 7.306 1.00 94.69 84 LEU A O 1
ATOM 660 N N . SER A 1 85 ? 23.353 -5.249 5.637 1.00 88.31 85 SER A N 1
ATOM 661 C CA . SER A 1 85 ? 23.468 -4.288 4.538 1.00 88.31 85 SER A CA 1
ATOM 662 C C . SER A 1 85 ? 22.347 -4.482 3.518 1.00 88.31 85 SER A C 1
ATOM 664 O O . SER A 1 85 ? 21.683 -5.522 3.483 1.00 88.31 85 SER A O 1
ATOM 666 N N . LEU A 1 86 ? 22.126 -3.465 2.681 1.00 86.19 86 LEU A N 1
ATOM 667 C CA . LEU A 1 86 ? 21.208 -3.578 1.553 1.00 86.19 86 LEU A CA 1
ATOM 668 C C . LEU A 1 86 ? 21.662 -4.697 0.610 1.00 86.19 86 LEU A C 1
ATOM 670 O O . LEU A 1 86 ? 22.855 -4.915 0.385 1.00 86.19 86 LEU A O 1
ATOM 674 N N . SER A 1 87 ? 20.683 -5.401 0.047 1.00 88.62 87 SER A N 1
ATOM 675 C CA . SER A 1 87 ? 20.952 -6.386 -0.996 1.00 88.62 87 SER A CA 1
ATOM 676 C C . SER A 1 87 ? 21.479 -5.692 -2.248 1.00 88.62 87 SER A C 1
ATOM 678 O O . SER A 1 87 ? 21.095 -4.565 -2.558 1.00 88.62 87 SER A O 1
ATOM 680 N N . ARG A 1 88 ? 22.348 -6.384 -2.989 1.00 89.69 88 ARG A N 1
ATOM 681 C CA . ARG A 1 88 ? 22.804 -5.901 -4.296 1.00 89.69 88 ARG A CA 1
ATOM 682 C C . ARG A 1 88 ? 21.612 -5.704 -5.250 1.00 89.69 88 ARG A C 1
ATOM 684 O O . ARG A 1 88 ? 20.644 -6.463 -5.141 1.00 89.69 88 ARG A O 1
ATOM 691 N N . PRO A 1 89 ? 21.695 -4.755 -6.199 1.00 86.62 89 PRO A N 1
ATOM 692 C CA . PRO A 1 89 ? 20.714 -4.636 -7.269 1.00 86.62 89 PRO A CA 1
ATOM 693 C C . PRO A 1 89 ? 20.513 -5.962 -8.010 1.00 86.62 89 PRO A C 1
ATOM 695 O O . PRO A 1 89 ? 21.441 -6.760 -8.158 1.00 86.62 89 PRO A O 1
ATOM 698 N N . GLU A 1 90 ? 19.281 -6.190 -8.449 1.00 92.00 90 GLU A N 1
ATOM 699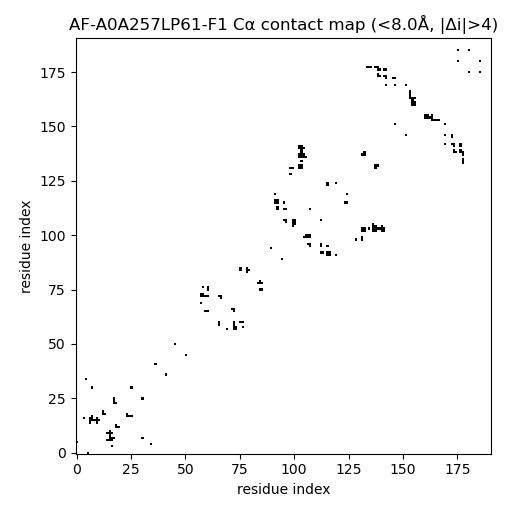 C CA . GLU A 1 90 ? 18.884 -7.396 -9.171 1.00 92.00 90 GLU A CA 1
ATOM 700 C C . GLU A 1 90 ? 19.347 -7.346 -10.638 1.00 92.00 90 GLU A C 1
ATOM 702 O O . GLU A 1 90 ? 19.494 -6.271 -11.221 1.00 92.00 90 GLU A O 1
ATOM 707 N N . GLU A 1 91 ? 19.529 -8.514 -11.259 1.00 95.25 91 GLU A N 1
ATOM 708 C CA . GLU A 1 91 ? 19.855 -8.611 -12.687 1.00 95.25 91 GLU A CA 1
ATOM 709 C C . GLU A 1 91 ? 18.782 -7.925 -13.561 1.00 95.25 91 GLU A C 1
ATOM 711 O O . GLU A 1 91 ? 17.586 -8.124 -13.313 1.00 95.25 91 GLU A O 1
ATOM 716 N N . PRO A 1 92 ? 19.147 -7.198 -14.640 1.00 95.38 92 PRO A N 1
ATOM 717 C CA . PRO A 1 92 ? 18.214 -6.359 -15.404 1.00 95.38 92 PRO A CA 1
ATOM 718 C C . PRO A 1 92 ? 16.925 -7.058 -15.859 1.00 95.38 92 PRO A C 1
ATOM 720 O O . PRO A 1 92 ? 15.836 -6.488 -15.794 1.00 95.38 92 PRO A O 1
ATOM 723 N N . ARG A 1 93 ? 17.024 -8.325 -16.284 1.00 96.00 93 ARG A N 1
ATOM 724 C CA . ARG A 1 93 ? 15.860 -9.118 -16.716 1.00 96.00 93 ARG A CA 1
ATOM 725 C C . ARG A 1 93 ? 14.911 -9.431 -15.561 1.00 96.00 93 ARG A C 1
ATOM 727 O O . ARG A 1 93 ? 13.693 -9.319 -15.703 1.00 96.00 93 ARG A O 1
ATOM 734 N N . ALA A 1 94 ? 15.468 -9.837 -14.422 1.00 95.62 94 ALA A N 1
ATOM 735 C CA . ALA A 1 94 ? 14.694 -10.139 -13.226 1.00 95.62 94 ALA A CA 1
ATOM 736 C C . ALA A 1 94 ? 14.094 -8.858 -12.627 1.00 95.62 94 ALA A C 1
ATOM 738 O O . ALA A 1 94 ? 12.936 -8.876 -12.211 1.00 95.62 94 ALA A O 1
ATOM 739 N N . LEU A 1 95 ? 14.827 -7.744 -12.683 1.00 95.06 95 LEU A N 1
ATOM 740 C CA . LEU A 1 95 ? 14.364 -6.429 -12.254 1.00 95.06 95 LEU A CA 1
ATOM 741 C C . LEU A 1 95 ? 13.103 -5.989 -13.014 1.00 95.06 95 LEU A C 1
ATOM 743 O O . LEU A 1 95 ? 12.089 -5.705 -12.384 1.00 95.06 95 LEU A O 1
ATOM 747 N N . VAL A 1 96 ? 13.108 -6.016 -14.354 1.00 95.44 96 VAL A N 1
ATOM 748 C CA . VAL A 1 96 ? 11.926 -5.632 -15.159 1.00 95.44 96 VAL A CA 1
ATOM 749 C C . VAL A 1 96 ? 10.751 -6.575 -14.934 1.00 95.44 96 VAL A C 1
ATOM 751 O O . VAL A 1 96 ? 9.600 -6.142 -14.897 1.00 95.44 96 VAL A O 1
ATOM 754 N N . ARG A 1 97 ? 11.016 -7.873 -14.759 1.00 95.69 97 ARG A N 1
ATOM 755 C CA . ARG A 1 97 ? 9.961 -8.845 -14.463 1.00 95.69 97 ARG A CA 1
ATOM 756 C C . ARG A 1 97 ? 9.267 -8.537 -13.136 1.00 95.69 97 ARG A C 1
ATOM 758 O O . ARG A 1 97 ? 8.039 -8.553 -13.103 1.00 95.69 97 ARG A O 1
ATOM 765 N N . ARG A 1 98 ? 10.027 -8.242 -12.076 1.00 95.44 98 ARG A N 1
ATOM 766 C CA . ARG A 1 98 ? 9.471 -7.824 -10.777 1.00 95.44 98 ARG A CA 1
ATOM 767 C C . ARG A 1 98 ? 8.724 -6.498 -10.901 1.00 95.44 98 ARG A C 1
ATOM 769 O O . ARG A 1 98 ? 7.580 -6.411 -10.472 1.00 95.44 98 ARG A O 1
ATOM 776 N N . LEU A 1 99 ? 9.325 -5.527 -11.590 1.00 94.81 99 LEU A N 1
ATOM 777 C CA . LEU A 1 99 ? 8.731 -4.214 -11.833 1.00 94.81 99 LEU A CA 1
ATOM 778 C C . LEU A 1 99 ? 7.405 -4.283 -12.604 1.00 94.81 99 LEU A C 1
ATOM 780 O O . LEU A 1 99 ? 6.567 -3.411 -12.441 1.00 94.81 99 LEU A O 1
ATOM 784 N N . SER A 1 100 ? 7.195 -5.298 -13.440 1.00 96.00 100 SER A N 1
ATOM 785 C CA . SER A 1 100 ? 5.905 -5.519 -14.096 1.00 96.00 100 SER A CA 1
ATOM 786 C C . SER A 1 100 ? 4.912 -6.207 -13.158 1.00 96.00 100 SER A C 1
ATOM 788 O O . SER A 1 100 ? 3.773 -5.760 -13.026 1.00 96.00 100 SER A O 1
ATOM 790 N N . LEU A 1 101 ? 5.337 -7.286 -12.493 1.00 96.19 101 LEU A N 1
ATOM 791 C CA . LEU A 1 101 ? 4.460 -8.122 -11.672 1.00 96.19 101 LEU A CA 1
ATOM 792 C C . LEU A 1 101 ? 3.910 -7.390 -10.446 1.00 96.19 101 LEU A C 1
ATOM 794 O O . LEU A 1 101 ? 2.734 -7.547 -10.145 1.00 96.19 101 LEU A O 1
ATOM 798 N N . ASP A 1 102 ? 4.717 -6.585 -9.762 1.00 94.56 102 ASP A N 1
ATOM 799 C CA . ASP A 1 102 ? 4.279 -5.904 -8.539 1.00 94.56 102 ASP A CA 1
ATOM 800 C C . ASP A 1 102 ? 3.129 -4.911 -8.793 1.00 94.56 102 ASP A C 1
ATOM 802 O O . ASP A 1 102 ? 2.065 -5.051 -8.179 1.00 94.56 102 ASP A O 1
ATOM 806 N N . PRO A 1 103 ? 3.262 -3.928 -9.705 1.00 94.50 103 PRO A N 1
ATOM 807 C CA . PRO A 1 103 ? 2.183 -2.995 -9.977 1.00 94.50 103 PRO A CA 1
ATOM 808 C C . PRO A 1 103 ? 1.052 -3.632 -10.780 1.00 94.50 103 PRO A C 1
ATOM 810 O O . PRO A 1 103 ? -0.096 -3.351 -10.463 1.00 94.50 103 PRO A O 1
ATOM 813 N N . THR A 1 104 ? 1.326 -4.491 -11.772 1.00 96.06 104 THR A N 1
ATOM 814 C CA . THR A 1 104 ? 0.290 -4.948 -12.726 1.00 96.06 104 THR A CA 1
ATOM 815 C C . THR A 1 104 ? -0.233 -6.364 -12.493 1.00 96.06 104 THR A C 1
ATOM 817 O O . THR A 1 104 ? -1.269 -6.723 -13.041 1.00 96.06 104 THR A O 1
ATOM 820 N N . GLY A 1 105 ? 0.476 -7.204 -11.737 1.00 95.69 105 GLY A N 1
ATOM 821 C CA . GLY A 1 105 ? 0.174 -8.635 -11.611 1.00 95.69 105 GLY A CA 1
ATOM 822 C C . GLY A 1 105 ? 0.483 -9.460 -12.868 1.00 95.69 105 GLY A C 1
ATOM 823 O O . GLY A 1 105 ? 0.216 -10.662 -12.890 1.00 95.69 105 GLY A O 1
ATOM 824 N N . LEU A 1 106 ? 1.044 -8.846 -13.916 1.00 96.19 106 LEU A N 1
ATOM 825 C CA . LEU A 1 106 ? 1.267 -9.463 -15.223 1.00 96.19 106 LEU A CA 1
ATOM 826 C C . LEU A 1 106 ? 2.754 -9.535 -15.578 1.00 96.19 106 LEU A C 1
ATOM 828 O O . LEU A 1 106 ? 3.570 -8.700 -15.174 1.00 96.19 106 LEU A O 1
ATOM 832 N N . LEU A 1 107 ? 3.106 -10.545 -16.375 1.00 95.94 107 LEU A N 1
ATOM 833 C CA . LEU A 1 107 ? 4.444 -10.652 -16.949 1.00 95.94 107 LEU A CA 1
ATOM 834 C C . LEU A 1 107 ? 4.638 -9.586 -18.041 1.00 95.94 107 LEU A C 1
ATOM 836 O O . LEU A 1 107 ? 3.711 -9.330 -18.814 1.00 95.94 107 LEU A O 1
ATOM 840 N N . PRO A 1 108 ? 5.838 -8.993 -18.144 1.00 95.25 108 PRO A N 1
ATOM 841 C CA . PRO A 1 108 ? 6.133 -8.039 -19.199 1.00 95.25 108 PRO A CA 1
ATOM 842 C C . PRO A 1 108 ? 6.308 -8.755 -20.541 1.00 95.25 108 PRO A C 1
ATOM 844 O O . PRO A 1 108 ? 6.620 -9.944 -20.607 1.00 95.25 108 PRO A O 1
ATOM 847 N N . ASP A 1 109 ? 6.177 -7.993 -21.622 1.00 94.19 109 ASP A N 1
ATOM 848 C CA . ASP A 1 109 ? 6.533 -8.446 -22.966 1.00 94.19 109 ASP A CA 1
ATOM 849 C C . ASP A 1 109 ? 8.031 -8.820 -23.023 1.00 94.19 109 ASP A C 1
ATOM 851 O O . ASP A 1 109 ? 8.870 -7.958 -22.720 1.00 94.19 109 ASP A O 1
ATOM 855 N N . PRO A 1 110 ? 8.389 -10.056 -23.429 1.00 95.31 110 PRO A N 1
ATOM 856 C CA . PRO A 1 110 ? 9.780 -10.489 -23.544 1.00 95.31 110 PRO A CA 1
ATOM 857 C C . PRO A 1 110 ? 10.655 -9.541 -24.372 1.00 95.31 110 PRO A C 1
ATOM 859 O O . PRO A 1 110 ? 11.801 -9.294 -24.003 1.00 95.31 110 PRO A O 1
ATOM 862 N N . ALA A 1 111 ? 10.120 -8.937 -25.439 1.00 94.56 111 ALA A N 1
ATOM 863 C CA . ALA A 1 111 ? 10.879 -8.004 -26.271 1.00 94.56 111 ALA A CA 1
ATOM 864 C C . ALA A 1 111 ? 11.285 -6.737 -25.498 1.00 94.56 111 ALA A C 1
ATOM 866 O O . ALA A 1 111 ? 12.387 -6.217 -25.674 1.00 94.56 111 ALA A O 1
ATOM 867 N N . LYS A 1 112 ? 10.421 -6.255 -24.594 1.00 91.06 112 LYS A N 1
ATOM 868 C CA . LYS A 1 112 ? 10.717 -5.094 -23.737 1.00 91.06 112 LYS A CA 1
ATOM 869 C C . LYS A 1 112 ? 11.741 -5.430 -22.657 1.00 91.06 112 LYS A C 1
ATOM 871 O O . LYS A 1 112 ? 12.552 -4.575 -22.314 1.00 91.06 112 LYS A O 1
ATOM 876 N N . VAL A 1 113 ? 11.716 -6.662 -22.145 1.00 95.31 113 VAL A N 1
ATOM 877 C CA . VAL A 1 113 ? 12.715 -7.150 -21.182 1.00 95.31 113 VAL A CA 1
ATOM 878 C C . VAL A 1 113 ? 14.100 -7.159 -21.819 1.00 95.31 113 VAL A C 1
ATOM 880 O O . VAL A 1 113 ? 15.033 -6.621 -21.231 1.00 95.31 113 VAL A O 1
ATOM 883 N N . GLU A 1 114 ? 14.228 -7.706 -23.030 1.00 95.94 114 GLU A N 1
ATOM 884 C CA . GLU A 1 114 ? 15.512 -7.743 -23.740 1.00 95.94 114 GLU A CA 1
ATOM 885 C C . GLU A 1 114 ? 16.007 -6.340 -24.113 1.00 95.94 114 GLU A C 1
ATOM 887 O O . GLU A 1 114 ? 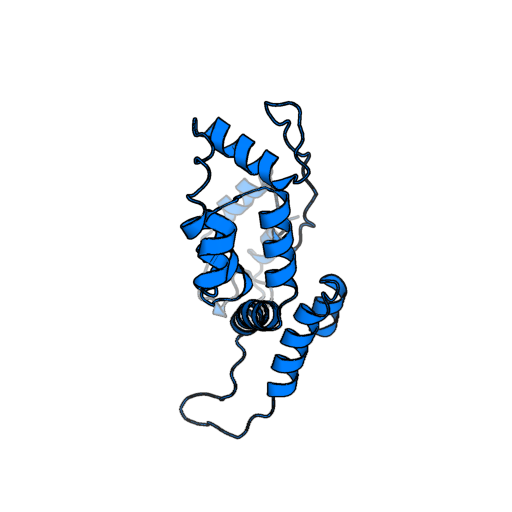17.188 -6.044 -23.943 1.00 95.94 114 GLU A O 1
ATOM 892 N N . ALA A 1 115 ? 15.108 -5.443 -24.534 1.00 93.12 115 ALA A N 1
ATOM 893 C CA . ALA A 1 115 ? 15.458 -4.054 -24.829 1.00 93.12 115 ALA A CA 1
ATOM 894 C C . ALA A 1 115 ? 16.028 -3.313 -23.604 1.00 93.12 115 ALA A C 1
ATOM 896 O O . ALA A 1 115 ? 17.028 -2.609 -23.727 1.00 93.12 115 ALA A O 1
ATOM 897 N N . PHE A 1 116 ? 15.431 -3.493 -22.420 1.00 95.12 116 PHE A N 1
ATOM 898 C CA . PHE A 1 116 ? 15.973 -2.925 -21.182 1.00 95.12 116 PHE A CA 1
ATOM 899 C C . PHE A 1 116 ? 17.275 -3.611 -20.761 1.00 95.12 116 PHE A C 1
ATOM 901 O O . PHE A 1 116 ? 18.234 -2.939 -20.393 1.00 95.12 116 PHE A O 1
ATOM 908 N N . ALA A 1 117 ? 17.337 -4.943 -20.841 1.00 95.75 117 ALA A N 1
ATOM 909 C CA . ALA A 1 117 ? 18.516 -5.705 -20.439 1.00 95.75 117 ALA A CA 1
ATOM 910 C C . ALA A 1 117 ? 19.760 -5.374 -21.278 1.00 95.75 117 ALA A C 1
ATOM 912 O O . ALA A 1 117 ? 20.874 -5.495 -20.774 1.00 95.75 117 ALA A O 1
ATOM 913 N N . ALA A 1 118 ? 19.582 -4.940 -22.528 1.00 95.50 118 ALA A N 1
ATOM 914 C CA . ALA A 1 118 ? 20.671 -4.492 -23.389 1.00 95.50 118 ALA A CA 1
ATOM 915 C C . ALA A 1 118 ? 21.260 -3.126 -22.982 1.00 95.50 118 ALA A C 1
ATOM 917 O O . ALA A 1 118 ? 22.425 -2.865 -23.272 1.00 95.50 118 ALA A O 1
ATOM 918 N N . ASN A 1 119 ? 20.480 -2.256 -22.329 1.00 93.69 119 ASN A N 1
ATOM 919 C CA . ASN A 1 119 ? 20.930 -0.934 -21.885 1.00 93.69 119 ASN A CA 1
ATOM 920 C C . ASN A 1 119 ? 20.219 -0.490 -20.586 1.00 93.69 119 ASN A C 1
ATOM 922 O O . ASN A 1 119 ? 19.348 0.391 -20.622 1.00 93.69 119 ASN A O 1
ATOM 926 N N . PRO A 1 120 ? 20.557 -1.103 -19.435 1.00 94.25 120 PRO A N 1
ATOM 927 C CA . PRO A 1 120 ? 19.912 -0.808 -18.164 1.00 94.25 120 PRO A CA 1
ATOM 928 C C . PRO A 1 120 ? 20.440 0.518 -17.610 1.00 94.25 120 PRO A C 1
ATOM 930 O O . PRO A 1 120 ? 21.541 0.597 -17.071 1.00 94.25 120 PRO A O 1
ATOM 933 N N . THR A 1 121 ? 19.645 1.572 -17.758 1.00 95.12 121 THR A N 1
ATOM 934 C CA . THR A 1 121 ? 19.932 2.902 -17.204 1.00 95.12 121 THR A CA 1
ATOM 935 C C . THR A 1 121 ? 18.822 3.317 -16.250 1.00 95.12 121 THR A C 1
ATOM 937 O O . THR A 1 121 ? 17.668 2.923 -16.442 1.00 95.12 121 THR A O 1
ATOM 940 N N . ASP A 1 122 ? 19.144 4.154 -15.265 1.00 91.56 122 ASP A N 1
ATOM 941 C CA . ASP A 1 122 ? 18.161 4.659 -14.296 1.00 91.56 122 ASP A CA 1
ATOM 942 C C . ASP A 1 122 ? 17.010 5.398 -14.992 1.00 91.56 122 ASP A C 1
ATOM 944 O O . ASP A 1 122 ? 15.844 5.204 -14.661 1.00 91.56 122 ASP A O 1
ATOM 948 N N . THR A 1 123 ? 17.310 6.167 -16.043 1.00 95.06 123 THR A N 1
ATOM 949 C CA . THR A 1 123 ? 16.294 6.845 -16.861 1.00 95.06 123 THR A CA 1
ATOM 950 C C . THR A 1 123 ? 15.344 5.855 -17.537 1.00 95.06 123 THR A C 1
ATOM 952 O O . THR A 1 123 ? 14.131 6.068 -17.543 1.00 95.06 123 THR A O 1
ATOM 955 N N . ALA A 1 124 ? 15.869 4.760 -18.099 1.00 94.31 124 ALA A N 1
ATOM 956 C CA . ALA A 1 124 ? 15.040 3.723 -18.712 1.00 94.31 124 ALA A CA 1
ATOM 957 C C . ALA A 1 124 ? 14.195 2.982 -17.666 1.00 94.31 124 ALA A C 1
ATOM 959 O O . ALA A 1 124 ? 13.046 2.637 -17.939 1.00 94.31 124 ALA A O 1
ATOM 960 N N . TYR A 1 125 ? 14.746 2.768 -16.470 1.00 93.69 125 TYR A N 1
ATOM 961 C CA . TYR A 1 125 ? 14.032 2.154 -15.357 1.00 93.69 125 TYR A CA 1
ATOM 962 C C . TYR A 1 125 ? 12.861 3.030 -14.898 1.00 93.69 125 TYR A C 1
ATOM 964 O O . TYR A 1 125 ? 11.727 2.555 -14.882 1.00 93.69 125 TYR A O 1
ATOM 972 N N . SER A 1 126 ? 13.095 4.316 -14.626 1.00 94.00 126 SER A N 1
ATOM 973 C CA . SER A 1 126 ? 12.039 5.257 -14.224 1.00 94.00 126 SER A CA 1
ATOM 974 C C . SER A 1 126 ? 10.940 5.377 -15.283 1.00 94.00 126 SER A C 1
ATOM 976 O O . SER A 1 126 ? 9.759 5.318 -14.956 1.00 94.00 126 SER A O 1
ATOM 978 N N . ALA A 1 127 ? 11.300 5.414 -16.570 1.00 94.62 127 ALA A N 1
ATOM 979 C CA . ALA A 1 127 ? 10.314 5.426 -17.651 1.00 94.62 127 ALA A CA 1
ATOM 980 C C . ALA A 1 127 ? 9.453 4.145 -17.697 1.00 94.62 127 ALA A C 1
ATOM 982 O O . ALA A 1 127 ? 8.273 4.198 -18.055 1.00 94.62 127 ALA A O 1
ATOM 983 N N . LEU A 1 128 ? 10.019 2.982 -17.348 1.00 94.75 128 LEU A N 1
ATOM 984 C CA . LEU A 1 128 ? 9.252 1.742 -17.211 1.00 94.75 128 LEU A CA 1
ATOM 985 C C . LEU A 1 128 ? 8.324 1.787 -15.995 1.00 94.75 128 LEU A C 1
ATOM 987 O O . LEU A 1 128 ? 7.172 1.376 -16.125 1.00 94.75 128 LEU A O 1
ATOM 991 N N . VAL A 1 129 ? 8.795 2.301 -14.85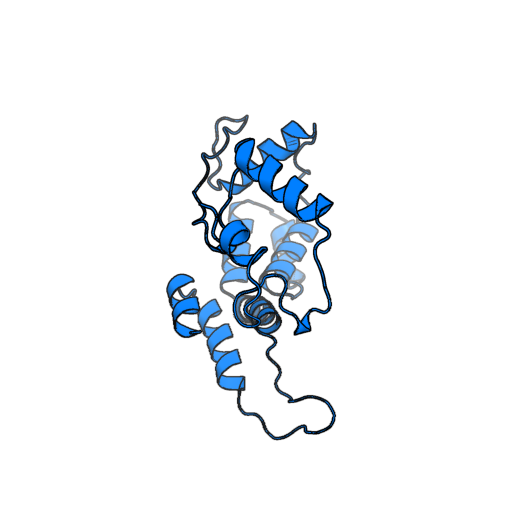3 1.00 95.25 129 VAL A N 1
ATOM 992 C CA . VAL A 1 129 ? 7.982 2.491 -13.640 1.00 95.25 129 VAL A CA 1
ATOM 993 C C . VAL A 1 129 ? 6.744 3.323 -13.971 1.00 95.25 129 VAL A C 1
ATOM 995 O O . VAL A 1 129 ? 5.624 2.849 -13.773 1.00 95.25 129 VAL A O 1
ATOM 998 N N . ASP A 1 130 ? 6.936 4.504 -14.563 1.00 95.12 130 ASP A N 1
ATOM 999 C CA . ASP A 1 130 ? 5.845 5.409 -14.936 1.00 95.12 130 ASP A CA 1
ATOM 1000 C C . ASP A 1 130 ? 4.857 4.731 -15.888 1.00 95.12 130 ASP A C 1
ATOM 1002 O O . ASP A 1 130 ? 3.640 4.800 -15.710 1.00 95.12 130 ASP A O 1
ATOM 1006 N N . LYS A 1 131 ? 5.375 4.003 -16.882 1.00 94.56 131 LYS A N 1
ATOM 1007 C CA . LYS A 1 131 ? 4.552 3.282 -17.852 1.00 94.56 131 LYS A CA 1
ATOM 1008 C C . LYS A 1 131 ? 3.709 2.181 -17.212 1.00 94.56 131 LYS A C 1
ATOM 1010 O O . LYS A 1 131 ? 2.556 2.004 -17.607 1.00 94.56 131 LYS A O 1
ATOM 1015 N N . PHE A 1 132 ? 4.272 1.407 -16.286 1.00 95.50 132 PHE A N 1
ATOM 1016 C CA . PHE A 1 132 ? 3.529 0.347 -15.611 1.00 95.50 132 PHE A CA 1
ATOM 1017 C C . PHE A 1 132 ? 2.487 0.926 -14.658 1.00 95.50 132 PHE A C 1
ATOM 1019 O O . PHE A 1 132 ? 1.345 0.472 -14.689 1.00 95.50 132 PHE A O 1
ATOM 1026 N N . LEU A 1 133 ? 2.834 1.958 -13.885 1.00 94.56 133 LEU A N 1
ATOM 1027 C CA . LEU A 1 133 ? 1.904 2.625 -12.970 1.00 94.56 133 LEU A CA 1
ATOM 1028 C C . LEU A 1 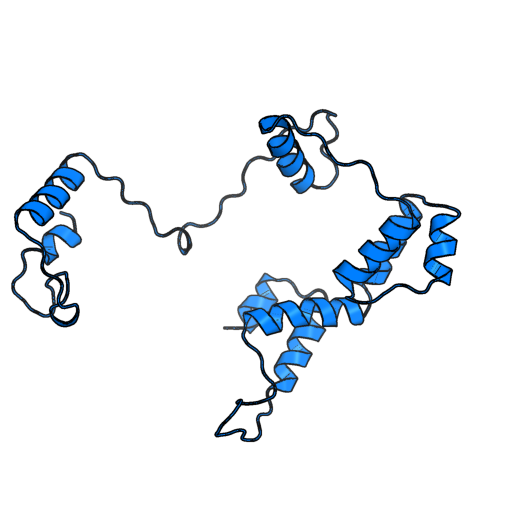133 ? 0.752 3.327 -13.700 1.00 94.56 133 LEU A C 1
ATOM 1030 O O . LEU A 1 133 ? -0.372 3.306 -13.209 1.00 94.56 133 LEU A O 1
ATOM 1034 N N . ALA A 1 134 ? 0.997 3.880 -14.890 1.00 94.81 134 ALA A N 1
ATOM 1035 C CA . ALA A 1 134 ? -0.037 4.496 -15.722 1.00 94.81 134 ALA A CA 1
ATOM 1036 C C . ALA A 1 134 ? -0.919 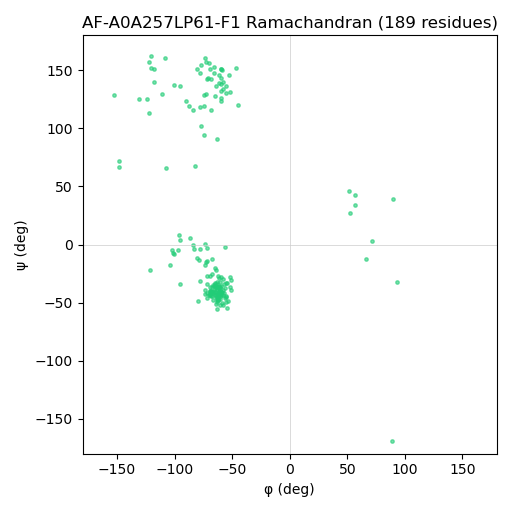3.482 -16.480 1.00 94.81 134 ALA A C 1
ATOM 1038 O O . ALA A 1 134 ? -1.841 3.876 -17.197 1.00 94.81 134 ALA A O 1
ATOM 1039 N N . SER A 1 135 ? -0.631 2.179 -16.391 1.00 95.50 135 SER A N 1
ATOM 1040 C CA . SER A 1 135 ? -1.390 1.163 -17.124 1.00 95.50 135 SER A CA 1
ATOM 1041 C C . SER A 1 135 ? -2.737 0.845 -16.451 1.00 95.50 135 SER A C 1
ATOM 1043 O O . SER A 1 135 ? -2.814 0.817 -15.221 1.00 95.50 135 SER A O 1
ATOM 1045 N N . PRO A 1 136 ? -3.793 0.499 -17.219 1.00 96.06 136 PRO A N 1
ATOM 1046 C CA . PRO A 1 136 ? -5.061 0.038 -16.644 1.00 96.06 136 PRO A CA 1
ATOM 1047 C C . PRO A 1 136 ? -4.892 -1.172 -15.715 1.00 96.06 136 PRO A C 1
ATOM 1049 O O . PRO A 1 136 ? -5.504 -1.232 -14.652 1.00 96.06 136 PRO A O 1
ATOM 1052 N N . ALA A 1 137 ? -3.985 -2.088 -16.072 1.00 96.94 137 ALA A N 1
ATOM 1053 C CA . ALA A 1 137 ? -3.681 -3.273 -15.276 1.00 96.94 137 ALA A CA 1
ATOM 1054 C C . ALA A 1 137 ? -3.155 -2.922 -13.875 1.00 96.94 137 ALA A C 1
ATOM 1056 O O . ALA A 1 137 ? -3.443 -3.643 -12.925 1.00 96.94 137 ALA A O 1
ATOM 1057 N N . ALA A 1 138 ? -2.426 -1.810 -13.710 1.00 97.00 138 ALA A N 1
ATOM 1058 C CA . ALA A 1 138 ? -1.987 -1.375 -12.385 1.00 97.00 138 ALA A CA 1
ATOM 1059 C C . ALA A 1 138 ? -3.158 -0.927 -11.500 1.00 97.00 138 ALA A C 1
ATOM 1061 O O . ALA A 1 138 ? -3.217 -1.281 -10.320 1.00 97.00 138 ALA A O 1
ATOM 1062 N N . ALA A 1 139 ? -4.127 -0.206 -12.070 1.00 97.38 139 ALA A N 1
ATOM 1063 C CA . ALA A 1 139 ? -5.333 0.201 -11.356 1.00 97.38 139 ALA A CA 1
ATOM 1064 C C . ALA A 1 139 ? -6.214 -1.001 -10.984 1.00 97.38 139 ALA A C 1
ATOM 1066 O O . ALA A 1 139 ? -6.699 -1.086 -9.856 1.00 97.38 139 ALA A O 1
ATOM 1067 N N . GLU A 1 140 ? -6.378 -1.959 -11.897 1.00 97.12 140 GLU A N 1
ATOM 1068 C CA . GLU A 1 140 ? -7.099 -3.212 -11.647 1.00 97.12 140 GLU A CA 1
ATOM 1069 C C . GLU A 1 140 ? -6.416 -4.047 -10.559 1.00 97.12 140 GLU A C 1
ATOM 1071 O O . GLU A 1 140 ? -7.060 -4.489 -9.604 1.00 97.12 140 GLU A O 1
ATOM 1076 N N . HIS A 1 141 ? -5.096 -4.219 -10.661 1.00 97.25 141 HIS A N 1
ATOM 1077 C CA . HIS A 1 141 ? -4.319 -5.001 -9.710 1.00 97.25 141 HIS A CA 1
ATOM 1078 C C . HIS A 1 141 ? -4.341 -4.376 -8.313 1.00 97.25 141 HIS A C 1
ATOM 1080 O O . HIS A 1 141 ? -4.559 -5.082 -7.326 1.00 97.25 141 HIS A O 1
ATOM 1086 N N . ARG A 1 142 ? -4.195 -3.048 -8.210 1.00 95.19 142 ARG A N 1
ATOM 1087 C CA . ARG A 1 142 ? -4.306 -2.335 -6.932 1.00 95.19 142 ARG A CA 1
ATOM 1088 C C . ARG A 1 142 ? -5.732 -2.357 -6.384 1.00 95.19 142 ARG A C 1
ATOM 1090 O O . ARG A 1 142 ? -5.917 -2.582 -5.186 1.00 95.19 142 ARG A O 1
ATOM 1097 N N . GLY A 1 143 ? -6.722 -2.180 -7.257 1.00 96.19 143 GLY A N 1
ATOM 1098 C CA . GLY A 1 143 ? -8.142 -2.258 -6.932 1.00 96.19 143 GLY A CA 1
ATOM 1099 C C . GLY A 1 143 ? -8.521 -3.599 -6.318 1.00 96.19 143 GLY A C 1
ATOM 1100 O O . GLY A 1 143 ? -9.212 -3.620 -5.304 1.00 96.19 143 GLY A O 1
ATOM 1101 N N . ARG A 1 144 ? -7.995 -4.708 -6.853 1.00 95.25 144 ARG A N 1
ATOM 1102 C CA . ARG A 1 144 ? -8.203 -6.058 -6.307 1.00 95.25 144 ARG A CA 1
ATOM 1103 C C . ARG A 1 144 ? -7.845 -6.147 -4.823 1.00 95.25 144 ARG A C 1
ATOM 1105 O O . ARG A 1 144 ? -8.669 -6.605 -4.045 1.00 95.25 144 ARG A O 1
ATOM 1112 N N . TYR A 1 145 ? -6.674 -5.654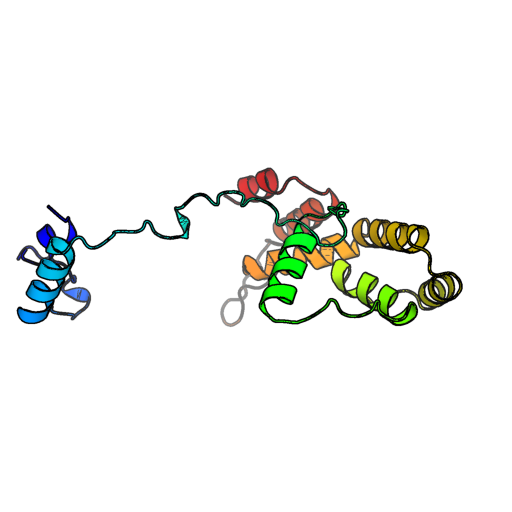 -4.410 1.00 95.25 145 TYR A N 1
ATOM 1113 C CA . TYR A 1 145 ? -6.285 -5.678 -2.992 1.00 95.25 145 TYR A CA 1
ATOM 1114 C C . TYR A 1 145 ? -7.252 -4.891 -2.106 1.00 95.25 145 TYR A C 1
ATOM 1116 O O . TYR A 1 145 ? -7.588 -5.337 -1.013 1.00 95.25 145 TYR A O 1
ATOM 1124 N N . TRP A 1 146 ? -7.723 -3.731 -2.572 1.00 95.69 146 TRP A N 1
ATOM 1125 C CA . TRP A 1 146 ? -8.731 -2.972 -1.834 1.00 95.69 146 TRP A CA 1
ATOM 1126 C C . TRP A 1 146 ? -10.036 -3.754 -1.685 1.00 95.69 146 TRP A C 1
ATOM 1128 O O . TRP A 1 146 ? -10.593 -3.841 -0.592 1.00 95.69 146 TRP A O 1
ATOM 1138 N N . LEU A 1 147 ? -10.498 -4.345 -2.783 1.00 96.06 147 LEU A N 1
ATOM 1139 C CA . LEU A 1 147 ? -11.712 -5.151 -2.834 1.00 96.06 147 LEU A CA 1
ATOM 1140 C C . LEU A 1 147 ? -11.617 -6.381 -1.920 1.00 96.06 147 LEU A C 1
ATOM 1142 O O . LEU A 1 147 ? -12.599 -6.708 -1.256 1.00 96.06 147 LEU A O 1
ATOM 1146 N N . ASP A 1 148 ? -10.431 -6.980 -1.796 1.00 95.50 148 ASP A N 1
ATOM 1147 C CA . ASP A 1 148 ? -10.158 -8.054 -0.838 1.00 95.50 148 ASP A CA 1
ATOM 1148 C C . ASP A 1 148 ? -10.303 -7.555 0.616 1.00 95.50 148 ASP A C 1
ATOM 1150 O O . ASP A 1 148 ? -10.966 -8.203 1.431 1.00 95.50 148 ASP A O 1
ATOM 1154 N N . TYR A 1 149 ? -9.757 -6.375 0.954 1.00 94.12 149 TYR A N 1
ATOM 1155 C CA . TYR A 1 149 ? -9.862 -5.805 2.308 1.00 94.12 149 TYR A CA 1
ATOM 1156 C C . TYR A 1 149 ? -11.306 -5.528 2.730 1.00 94.12 149 TYR A C 1
ATOM 1158 O O . TYR A 1 149 ? -11.680 -5.799 3.873 1.00 94.12 149 TYR A O 1
ATOM 1166 N N . VAL A 1 150 ? -12.129 -5.021 1.810 1.00 93.50 150 VAL A N 1
ATOM 1167 C CA . VAL A 1 150 ? -13.548 -4.727 2.073 1.00 93.50 150 VAL A CA 1
ATOM 1168 C C . VAL A 1 150 ? -14.463 -5.933 1.848 1.00 93.50 150 VAL A C 1
ATOM 1170 O O . VAL A 1 150 ? -15.681 -5.805 1.963 1.00 93.50 150 VAL A O 1
ATOM 1173 N N . ARG A 1 151 ? -13.891 -7.113 1.565 1.00 92.06 151 ARG A N 1
ATOM 1174 C CA . ARG A 1 151 ? -14.616 -8.377 1.350 1.00 92.06 151 ARG A CA 1
ATOM 1175 C C . ARG A 1 151 ? -15.659 -8.277 0.235 1.00 92.06 151 ARG A C 1
ATOM 1177 O O . ARG A 1 151 ? -16.788 -8.756 0.367 1.00 92.06 151 ARG A O 1
ATOM 1184 N N . TYR A 1 152 ? -15.284 -7.628 -0.862 1.00 92.75 152 TYR A N 1
ATOM 1185 C CA . TYR A 1 152 ? -16.100 -7.570 -2.064 1.00 92.75 152 TYR A CA 1
ATOM 1186 C C . TYR A 1 152 ? -16.363 -8.980 -2.612 1.00 92.75 152 TYR A C 1
ATOM 1188 O O . TYR A 1 152 ? -15.463 -9.814 -2.668 1.00 92.75 152 TYR A O 1
ATOM 1196 N N . SER A 1 153 ? -17.595 -9.236 -3.054 1.00 90.12 153 SER A N 1
ATOM 1197 C CA . SER A 1 153 ? -17.965 -10.475 -3.741 1.00 90.12 153 SER A CA 1
ATOM 1198 C C . SER A 1 153 ? -19.142 -10.235 -4.678 1.00 90.12 153 SER A C 1
ATOM 1200 O O . SER A 1 153 ? -20.182 -9.727 -4.250 1.00 90.12 153 SER A O 1
ATOM 1202 N N . ASP A 1 154 ? -18.994 -10.661 -5.933 1.00 87.94 154 ASP A N 1
ATOM 1203 C CA . ASP A 1 154 ? -20.062 -10.637 -6.940 1.00 87.94 154 ASP A CA 1
ATOM 1204 C C . ASP A 1 154 ? -21.210 -11.618 -6.623 1.00 87.94 154 ASP A C 1
ATOM 1206 O O . ASP A 1 154 ? -22.284 -11.518 -7.209 1.00 87.94 154 ASP A O 1
ATOM 1210 N N . THR A 1 155 ? -21.009 -12.534 -5.670 1.00 86.12 155 THR A N 1
ATOM 1211 C CA . THR A 1 155 ? -21.998 -13.533 -5.230 1.00 86.12 155 THR A CA 1
ATOM 1212 C C . THR A 1 155 ? -22.283 -13.402 -3.733 1.00 86.12 155 THR A C 1
ATOM 1214 O O . THR A 1 155 ? -21.452 -12.892 -2.972 1.00 86.12 155 THR A O 1
ATOM 1217 N N . ASN A 1 156 ? -23.446 -13.875 -3.284 1.00 82.62 156 ASN A N 1
ATOM 1218 C CA . ASN A 1 156 ? -23.742 -13.988 -1.848 1.00 82.62 156 ASN A CA 1
ATOM 1219 C C . ASN A 1 156 ? -23.118 -15.249 -1.223 1.00 82.62 156 ASN A C 1
ATOM 1221 O O . ASN A 1 156 ? -23.064 -15.369 0.001 1.00 82.62 156 ASN A O 1
ATOM 1225 N N . GLY A 1 157 ? -22.620 -16.169 -2.052 1.00 83.00 157 GLY A N 1
ATOM 1226 C CA . GLY A 1 157 ? -22.056 -17.443 -1.623 1.00 83.00 157 GLY A CA 1
ATOM 1227 C C . GLY A 1 157 ? -23.102 -18.557 -1.522 1.00 83.00 157 GLY A C 1
ATOM 1228 O O . GLY A 1 157 ? -24.228 -18.449 -2.006 1.00 83.00 157 GLY A O 1
ATOM 1229 N N . LEU A 1 158 ? -22.703 -19.679 -0.923 1.00 68.88 158 LEU A N 1
ATOM 1230 C CA . LEU A 1 158 ? -23.506 -20.902 -0.895 1.00 68.88 158 LEU A CA 1
ATOM 1231 C C . LEU A 1 158 ? -24.775 -20.735 -0.029 1.00 68.88 158 LEU A C 1
ATOM 1233 O O . LEU A 1 158 ? -24.721 -20.142 1.044 1.00 68.88 158 LEU A O 1
ATOM 1237 N N . HIS A 1 159 ? -25.883 -21.335 -0.486 1.00 70.62 159 HIS A N 1
ATOM 1238 C CA . HIS A 1 159 ? -27.233 -21.434 0.113 1.00 70.62 159 HIS A CA 1
ATOM 1239 C C . HIS A 1 159 ? -28.274 -20.373 -0.278 1.00 70.62 159 HIS A C 1
ATOM 1241 O O . HIS A 1 159 ? -29.441 -20.739 -0.382 1.00 70.62 159 HIS A O 1
ATOM 1247 N N . PHE A 1 160 ? -27.899 -19.125 -0.565 1.00 69.69 160 PHE A N 1
ATOM 1248 C CA . PHE A 1 160 ? -28.835 -18.087 -1.037 1.00 69.69 160 PHE A CA 1
ATOM 1249 C C . PHE A 1 160 ? -28.137 -17.104 -1.989 1.00 69.69 160 PHE A C 1
ATOM 1251 O O . PHE A 1 160 ? -27.968 -15.923 -1.681 1.00 69.69 160 PHE A O 1
ATOM 1258 N N . ASP A 1 161 ? -27.724 -17.593 -3.163 1.00 81.88 161 ASP A N 1
ATOM 1259 C CA . ASP A 1 161 ? -27.042 -16.775 -4.173 1.00 81.88 161 ASP A CA 1
ATOM 1260 C C . ASP A 1 161 ? -28.026 -15.970 -5.034 1.00 81.88 161 ASP A C 1
ATOM 1262 O O . ASP A 1 161 ? -28.250 -16.234 -6.215 1.00 81.88 161 ASP A O 1
ATOM 1266 N N . ASN A 1 162 ? -28.686 -15.003 -4.398 1.00 84.00 162 ASN A N 1
ATOM 1267 C CA . ASN A 1 162 ? -29.568 -14.071 -5.092 1.00 84.00 162 ASN A CA 1
ATOM 1268 C C . ASN A 1 162 ? -28.764 -13.110 -5.977 1.00 84.00 162 ASN A C 1
ATOM 1270 O O . ASN A 1 162 ? -27.605 -12.804 -5.697 1.00 84.00 162 ASN A O 1
ATOM 1274 N N . TYR A 1 163 ? -29.409 -12.559 -7.007 1.00 84.62 163 TYR A N 1
ATOM 1275 C CA . TYR A 1 163 ? -28.793 -11.525 -7.835 1.00 84.62 163 TYR A CA 1
ATOM 1276 C C . TYR A 1 163 ? -28.323 -10.337 -6.982 1.00 84.62 163 TYR A C 1
ATOM 1278 O O . TYR A 1 163 ? -29.087 -9.780 -6.189 1.00 84.62 163 TYR A O 1
ATOM 1286 N N . ARG A 1 164 ? -27.069 -9.923 -7.181 1.00 85.31 164 ARG A N 1
ATOM 1287 C CA . ARG A 1 164 ? -26.457 -8.779 -6.508 1.00 85.31 164 ARG A CA 1
ATOM 1288 C C . ARG A 1 164 ? -25.792 -7.877 -7.544 1.00 85.31 164 ARG A C 1
ATOM 1290 O O . ARG A 1 164 ? -24.939 -8.311 -8.305 1.00 85.31 164 ARG A O 1
ATOM 1297 N N . SER A 1 165 ? -26.159 -6.599 -7.553 1.00 88.62 165 SER A N 1
ATOM 1298 C CA . SER A 1 165 ? -25.602 -5.608 -8.482 1.00 88.62 165 SER A CA 1
ATOM 1299 C C . SER A 1 165 ? -24.659 -4.644 -7.764 1.00 88.62 165 SER A C 1
ATOM 1301 O O . SER A 1 165 ? -24.957 -3.458 -7.647 1.00 88.62 165 SER A O 1
ATOM 1303 N N . ILE A 1 166 ? -23.533 -5.151 -7.256 1.00 91.88 166 ILE A N 1
ATOM 1304 C CA . ILE A 1 166 ? -22.515 -4.322 -6.579 1.00 91.88 166 ILE A CA 1
ATOM 1305 C C . ILE A 1 166 ? -21.292 -4.007 -7.447 1.00 91.88 166 ILE A C 1
ATOM 1307 O O . ILE A 1 166 ? -20.454 -3.206 -7.043 1.00 91.88 166 ILE A O 1
ATOM 1311 N N . TRP A 1 167 ? -21.210 -4.564 -8.657 1.00 92.75 167 TRP A N 1
ATOM 1312 C CA . TRP A 1 167 ? -20.134 -4.292 -9.614 1.00 92.75 167 TRP A CA 1
ATOM 1313 C C . TRP A 1 167 ? -19.876 -2.801 -9.909 1.00 92.75 167 TRP A C 1
ATOM 1315 O O . TRP A 1 167 ? -18.710 -2.472 -10.134 1.00 92.75 167 TRP A O 1
ATOM 1325 N N . PRO A 1 168 ? -20.847 -1.857 -9.815 1.00 95.50 168 PRO A N 1
ATOM 1326 C CA . PRO A 1 168 ? -20.522 -0.439 -9.969 1.00 95.50 168 PRO A CA 1
ATOM 1327 C C . PRO A 1 168 ? -19.536 0.069 -8.907 1.00 95.50 168 PRO A C 1
ATOM 1329 O O . PRO A 1 168 ? -18.750 0.973 -9.190 1.00 95.50 168 PRO A O 1
ATOM 1332 N N . TYR A 1 169 ? -19.539 -0.525 -7.706 1.00 95.75 169 TYR A N 1
ATOM 1333 C CA . TYR A 1 169 ? -18.572 -0.223 -6.650 1.00 95.75 169 TYR A CA 1
ATOM 1334 C C . TYR A 1 169 ? -17.164 -0.706 -7.017 1.00 95.75 169 TYR A C 1
ATOM 1336 O O . TYR A 1 169 ? -16.208 0.057 -6.888 1.00 95.75 169 TYR A O 1
ATOM 1344 N N . ARG A 1 170 ? -17.029 -1.930 -7.548 1.00 96.25 170 ARG A N 1
ATOM 1345 C CA . ARG A 1 170 ? -15.753 -2.442 -8.081 1.00 96.25 170 ARG A CA 1
ATOM 1346 C C . ARG A 1 170 ? -15.192 -1.500 -9.139 1.00 96.25 170 ARG A C 1
ATOM 1348 O O . ARG A 1 170 ? -14.035 -1.097 -9.053 1.00 96.25 170 ARG A O 1
ATOM 1355 N N . ASP A 1 171 ? -16.021 -1.114 -10.103 1.00 96.44 171 ASP A N 1
ATOM 1356 C CA . ASP A 1 171 ? -15.589 -0.241 -11.191 1.00 96.44 171 ASP A CA 1
ATOM 1357 C C . ASP A 1 171 ? -15.218 1.160 -10.674 1.00 96.44 171 ASP A C 1
ATOM 1359 O O . ASP A 1 171 ? -14.266 1.769 -11.155 1.00 96.44 171 ASP A O 1
ATOM 1363 N N . TYR A 1 172 ? -15.928 1.668 -9.660 1.00 96.94 172 TYR A N 1
ATOM 1364 C CA . TYR A 1 172 ? -15.570 2.906 -8.964 1.00 96.94 172 TYR A CA 1
ATOM 1365 C C . TYR A 1 172 ? -14.205 2.811 -8.260 1.00 96.94 172 TYR A C 1
ATOM 1367 O O . TYR A 1 172 ? -13.409 3.749 -8.356 1.00 96.94 172 TYR A O 1
ATOM 1375 N N . VAL A 1 173 ? -13.907 1.696 -7.583 1.00 97.50 173 VAL A N 1
ATOM 1376 C CA . VAL A 1 173 ? -12.608 1.474 -6.927 1.00 97.50 173 VAL A CA 1
ATOM 1377 C C . VAL A 1 173 ? -11.487 1.459 -7.966 1.00 97.50 173 VAL A C 1
ATOM 1379 O O . VAL A 1 173 ? -10.502 2.177 -7.804 1.00 97.50 173 VAL A O 1
ATOM 1382 N N . ILE A 1 174 ? -11.657 0.711 -9.060 1.00 97.44 174 ILE A N 1
ATOM 1383 C CA . ILE A 1 174 ? -10.665 0.636 -10.144 1.00 97.44 174 ILE A CA 1
ATOM 1384 C C . ILE A 1 174 ? -10.435 2.020 -10.764 1.00 97.44 174 ILE A C 1
ATOM 1386 O O . ILE A 1 174 ? -9.287 2.445 -10.889 1.00 97.44 174 ILE A O 1
ATOM 1390 N N . ARG A 1 175 ? -11.502 2.769 -11.083 1.00 97.69 175 ARG A N 1
ATOM 1391 C CA . ARG A 1 175 ? -11.377 4.145 -11.596 1.00 97.69 175 ARG A CA 1
ATOM 1392 C C . ARG A 1 175 ? -10.668 5.072 -10.615 1.00 97.69 175 ARG A C 1
ATOM 1394 O O . ARG A 1 175 ? -9.814 5.840 -11.034 1.00 97.69 175 ARG A O 1
ATOM 1401 N N . SER A 1 176 ? -10.962 4.963 -9.320 1.00 97.44 176 SER A N 1
ATOM 1402 C CA . SER A 1 176 ? -10.316 5.794 -8.297 1.00 97.44 176 SER A CA 1
ATOM 1403 C C . SER A 1 176 ? -8.798 5.583 -8.263 1.00 97.44 176 SER A C 1
ATOM 1405 O O . SER A 1 176 ? -8.059 6.551 -8.100 1.00 97.44 176 SER A O 1
ATOM 1407 N N . PHE A 1 177 ? -8.318 4.350 -8.470 1.00 95.94 177 PHE A N 1
ATOM 1408 C CA . PHE A 1 177 ? -6.884 4.088 -8.625 1.00 95.94 177 PHE A CA 1
ATOM 1409 C C . PHE A 1 177 ? -6.335 4.590 -9.965 1.00 95.94 177 PHE A C 1
ATOM 1411 O O . PHE A 1 177 ? -5.266 5.192 -9.982 1.00 95.94 177 PHE A O 1
ATOM 1418 N N . ALA A 1 178 ? -7.062 4.392 -11.068 1.00 96.44 178 ALA A N 1
ATOM 1419 C CA . ALA A 1 178 ? -6.639 4.840 -12.398 1.00 96.44 178 ALA A CA 1
ATOM 1420 C C . ALA A 1 178 ? -6.496 6.370 -12.498 1.00 96.44 178 ALA A C 1
ATOM 1422 O O . ALA A 1 178 ? -5.584 6.872 -13.146 1.00 96.44 178 ALA A O 1
ATOM 1423 N N . GLU A 1 179 ? -7.379 7.110 -11.830 1.00 96.12 179 GLU A N 1
ATOM 1424 C CA . GLU A 1 179 ? -7.384 8.576 -11.783 1.00 96.12 179 GLU A CA 1
ATOM 1425 C C . GLU A 1 179 ? -6.431 9.140 -10.717 1.00 96.12 179 GLU A C 1
ATOM 1427 O O . GLU A 1 179 ? -6.335 10.356 -10.562 1.00 96.12 179 GLU A O 1
ATOM 1432 N N . ASN A 1 180 ? -5.734 8.270 -9.973 1.00 94.31 180 ASN A N 1
ATOM 1433 C CA . ASN A 1 180 ? -4.888 8.641 -8.840 1.00 94.31 180 ASN A CA 1
ATOM 1434 C C . ASN A 1 180 ? -5.633 9.534 -7.827 1.00 94.31 180 ASN A C 1
ATOM 1436 O O . ASN A 1 180 ? -5.133 10.576 -7.391 1.00 94.31 180 ASN A O 1
ATOM 1440 N N . LYS A 1 181 ? -6.868 9.142 -7.479 1.00 97.12 181 LYS A N 1
ATOM 1441 C CA . LYS A 1 181 ? -7.719 9.893 -6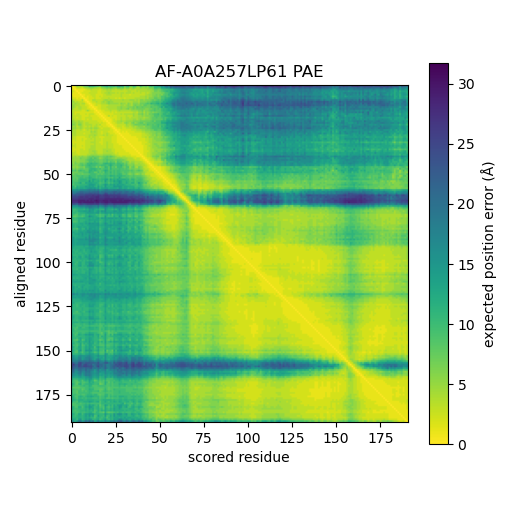.552 1.00 97.12 181 LYS A CA 1
ATOM 1442 C C . LYS A 1 181 ? -7.006 10.064 -5.201 1.00 97.12 181 LYS A C 1
ATOM 1444 O O . LYS A 1 181 ? -6.513 9.071 -4.655 1.00 97.12 181 LYS A O 1
ATOM 1449 N N . PRO A 1 182 ? -6.997 11.277 -4.615 1.00 97.50 182 PRO A N 1
ATOM 1450 C CA . PRO A 1 182 ? -6.447 11.496 -3.284 1.00 97.50 182 PRO A CA 1
ATOM 1451 C C . PRO A 1 182 ? -7.039 10.521 -2.262 1.00 97.50 182 PRO A C 1
ATOM 1453 O O . PRO A 1 182 ? -8.256 10.336 -2.189 1.00 97.50 182 PRO A O 1
ATOM 1456 N N . PHE A 1 183 ? -6.174 9.884 -1.469 1.00 93.75 183 PHE A N 1
ATOM 1457 C CA . PHE A 1 183 ? -6.590 8.828 -0.543 1.00 93.75 183 PHE A CA 1
ATOM 1458 C C . PHE A 1 183 ? -7.620 9.314 0.486 1.00 93.75 183 PHE A C 1
ATOM 1460 O O . PHE A 1 183 ? -8.548 8.586 0.826 1.00 93.75 183 PHE A O 1
ATOM 1467 N N . ASP A 1 184 ? -7.504 10.557 0.951 1.00 95.38 184 ASP A N 1
ATOM 1468 C CA . ASP A 1 184 ? -8.447 11.158 1.894 1.00 95.38 184 ASP A CA 1
ATOM 1469 C C . ASP A 1 184 ? -9.847 11.324 1.285 1.00 95.38 184 ASP A C 1
ATOM 1471 O O . ASP A 1 184 ? -10.845 11.054 1.952 1.00 95.38 184 ASP A O 1
ATOM 1475 N N . GLN A 1 185 ? -9.934 11.719 0.012 1.00 97.50 185 GLN A N 1
ATOM 1476 C CA . GLN A 1 185 ? -11.196 11.761 -0.720 1.00 97.50 185 GLN A CA 1
ATOM 1477 C C . GLN A 1 185 ? -11.748 10.350 -0.933 1.00 97.50 185 GLN A C 1
ATOM 1479 O O . GLN A 1 185 ? -12.917 10.107 -0.639 1.00 97.50 185 GLN A O 1
ATOM 1484 N N . PHE A 1 186 ? -10.907 9.419 -1.389 1.00 96.81 186 PHE A N 1
ATOM 1485 C CA . PHE A 1 186 ? -11.309 8.035 -1.614 1.00 96.81 186 PHE A CA 1
ATOM 1486 C C . PHE A 1 186 ? -11.905 7.401 -0.356 1.00 96.81 186 PHE A C 1
ATOM 1488 O O . PHE A 1 186 ? -12.949 6.775 -0.459 1.00 96.81 186 PHE A O 1
ATOM 1495 N N . VAL A 1 187 ? -11.295 7.596 0.819 1.00 93.25 187 VAL A N 1
ATOM 1496 C CA . VAL A 1 187 ? -11.806 7.066 2.094 1.00 93.25 187 VAL A CA 1
ATOM 1497 C C . VAL A 1 187 ? -13.091 7.767 2.538 1.00 93.25 187 VAL A C 1
ATOM 1499 O O . VAL A 1 187 ? -13.997 7.092 3.015 1.00 93.25 187 VAL A O 1
ATOM 1502 N N . ARG A 1 188 ? -13.216 9.093 2.369 1.00 95.44 188 ARG A N 1
ATOM 1503 C CA . ARG A 1 188 ? -14.462 9.812 2.704 1.00 95.44 188 ARG A CA 1
ATOM 1504 C C . ARG A 1 188 ? -15.658 9.319 1.891 1.00 95.44 188 ARG A C 1
ATOM 1506 O O . ARG A 1 188 ? -16.749 9.243 2.432 1.00 95.44 188 ARG A O 1
ATOM 1513 N N . GLU A 1 189 ? -15.449 8.961 0.626 1.00 95.00 189 GLU A N 1
ATOM 1514 C CA . GLU A 1 189 ? -16.493 8.423 -0.260 1.00 95.00 189 GLU A CA 1
ATOM 1515 C C . GLU A 1 189 ? -16.930 6.983 0.107 1.00 95.00 189 GLU A C 1
ATOM 1517 O O . GLU A 1 189 ? -17.833 6.445 -0.529 1.00 95.00 189 GLU A O 1
ATOM 1522 N N . GLN A 1 190 ? -16.305 6.348 1.110 1.00 89.38 190 GLN A N 1
ATOM 1523 C CA . GLN A 1 190 ? -16.608 4.981 1.576 1.00 89.38 190 GLN A CA 1
ATOM 1524 C C . GLN A 1 190 ? -17.462 4.940 2.857 1.00 89.38 190 GLN A C 1
ATOM 1526 O O . GLN A 1 190 ? -17.833 3.848 3.291 1.00 89.38 190 GLN A O 1
ATOM 1531 N N . LEU A 1 191 ? -17.702 6.095 3.488 1.00 86.12 191 LEU A N 1
ATOM 1532 C CA . LEU A 1 191 ? -18.468 6.251 4.732 1.00 86.12 191 LEU A CA 1
ATOM 1533 C C . LEU A 1 191 ? -19.943 6.540 4.437 1.00 86.12 191 LEU A C 1
ATOM 1535 O O . LEU A 1 191 ? -20.787 6.021 5.201 1.00 86.12 191 LEU A O 1
#

pLDDT: mean 90.06, std 8.25, range [50.59, 97.69]

Radius of gyration: 27.05 Å; Cα contacts (8 Å, |Δi|>4): 131; chains: 1; bounding box: 56×34×72 Å